Protein AF-A0A6G6K3X0-F1 (afdb_monomer)

Solvent-accessible surface area (backbone atoms only — not comparable to full-atom values): 19495 Å² total; per-residue (Å²): 142,80,86,86,86,86,85,77,94,73,87,86,78,84,84,81,88,86,86,89,84,80,78,83,61,76,58,60,60,55,49,51,52,49,50,50,48,49,50,50,49,52,51,48,61,73,65,51,73,80,75,73,81,77,80,77,78,80,81,91,80,79,89,73,90,75,79,84,69,93,66,78,86,73,75,75,82,82,69,79,68,90,81,67,73,57,65,67,58,58,54,50,51,52,53,52,50,50,51,51,50,50,51,50,48,50,62,68,64,45,76,74,82,76,78,72,88,52,86,74,51,48,45,54,51,52,39,50,54,51,50,54,61,43,58,80,43,48,89,81,48,56,42,46,57,49,25,50,51,54,50,49,44,52,23,51,32,43,26,71,68,68,72,40,72,37,82,82,43,55,72,67,63,44,69,72,25,73,85,33,62,81,35,52,77,60,40,70,53,50,48,61,53,48,57,48,32,51,45,57,57,69,45,98,62,93,77,48,64,66,59,38,51,53,51,52,49,53,51,49,50,50,51,53,53,50,48,54,59,72,69,48,73,78,76,76,73,77,82,72,68,83,76,82,77,78,82,79,82,80,92,76,87,88,80,90,80,88,83,88,88,85,82,90,88,80,89,85,79,84,82,91,82,90,84,88,86,81,84,87,81,82,87,85,90,80,83,86,83,89,130

Radius of gyration: 40.89 Å; Cα contacts (8 Å, |Δi|>4): 104; chains: 1; bounding box: 128×89×103 Å

Structure (mmCIF, N/CA/C/O backbone):
data_AF-A0A6G6K3X0-F1
#
_entry.id   AF-A0A6G6K3X0-F1
#
loop_
_atom_site.group_PDB
_atom_site.id
_atom_site.type_symbol
_atom_site.label_atom_id
_atom_site.label_alt_id
_atom_site.label_comp_id
_atom_site.label_asym_id
_atom_site.label_entity_id
_atom_site.label_seq_id
_atom_site.pdbx_PDB_ins_code
_atom_site.Cartn_x
_atom_site.Cartn_y
_atom_site.Cartn_z
_atom_site.occupancy
_atom_site.B_iso_or_equiv
_atom_site.auth_seq_id
_atom_site.auth_comp_id
_atom_site.auth_asym_id
_atom_site.auth_atom_id
_atom_site.pdbx_PDB_model_num
ATOM 1 N N . MET A 1 1 ? -71.569 -1.864 -9.995 1.00 39.88 1 MET A N 1
ATOM 2 C CA . MET A 1 1 ? -70.815 -0.832 -10.745 1.00 39.88 1 MET A CA 1
ATOM 3 C C . MET A 1 1 ? -69.778 -0.289 -9.775 1.00 39.88 1 MET A C 1
ATOM 5 O O . MET A 1 1 ? -70.218 0.206 -8.754 1.00 39.88 1 MET A O 1
ATOM 9 N N . MET A 1 2 ? -68.455 -0.408 -9.868 1.00 43.59 2 MET A N 1
ATOM 10 C CA . MET A 1 2 ? -67.400 -0.932 -10.764 1.00 43.59 2 MET A CA 1
ATOM 11 C C . MET A 1 2 ? -66.262 -1.283 -9.757 1.00 43.59 2 MET A C 1
ATOM 13 O O . MET A 1 2 ? -66.062 -0.495 -8.840 1.00 43.59 2 MET A O 1
ATOM 17 N N . VAL A 1 3 ? -65.674 -2.476 -9.605 1.00 48.62 3 VAL A N 1
ATOM 18 C CA . VAL A 1 3 ? -64.796 -3.317 -10.454 1.00 48.62 3 VAL A CA 1
ATOM 19 C C . VAL A 1 3 ? -63.631 -2.565 -11.121 1.00 48.62 3 VAL A C 1
ATOM 21 O O . VAL A 1 3 ? -63.870 -1.625 -11.871 1.00 48.62 3 VAL A O 1
ATOM 24 N N . SER A 1 4 ? -62.416 -3.090 -10.875 1.00 49.69 4 SER A N 1
ATOM 25 C CA . SER A 1 4 ? -61.067 -2.716 -11.359 1.00 49.69 4 SER A CA 1
ATOM 26 C C . SER A 1 4 ? -60.367 -1.636 -10.514 1.00 49.69 4 SER A C 1
ATOM 28 O O . SER A 1 4 ? -60.898 -0.555 -10.324 1.00 49.69 4 SER A O 1
ATOM 30 N N . SER A 1 5 ? -59.198 -1.874 -9.912 1.00 54.09 5 SER A N 1
ATOM 31 C CA . SER A 1 5 ? -57.976 -2.313 -10.590 1.00 54.09 5 SER A CA 1
ATOM 32 C C . SER A 1 5 ? -57.109 -3.220 -9.707 1.00 54.09 5 SER A C 1
ATOM 34 O O . SER A 1 5 ? -56.591 -2.806 -8.673 1.00 54.09 5 SER A O 1
ATOM 36 N N . VAL A 1 6 ? -56.971 -4.460 -10.170 1.00 59.50 6 VAL A N 1
ATOM 37 C CA . VAL A 1 6 ? -55.897 -5.411 -9.873 1.00 59.50 6 VAL A CA 1
ATOM 38 C C . VAL A 1 6 ? -54.827 -5.200 -10.946 1.00 59.50 6 VAL A C 1
ATOM 40 O O . VAL A 1 6 ? -55.176 -5.024 -12.110 1.00 59.50 6 VAL A O 1
ATOM 43 N N . GLY A 1 7 ? -53.561 -5.203 -10.545 1.00 49.03 7 GLY A N 1
ATOM 44 C CA . GLY A 1 7 ? -52.378 -5.100 -11.405 1.00 49.03 7 GLY A CA 1
ATOM 45 C C . GLY A 1 7 ? -51.251 -4.495 -10.568 1.00 49.03 7 GLY A C 1
ATOM 46 O O . GLY A 1 7 ? -51.471 -3.510 -9.875 1.00 49.03 7 GLY A O 1
ATOM 47 N N . GLU A 1 8 ? -50.047 -5.026 -10.481 1.00 47.53 8 GLU A N 1
ATOM 48 C CA . GLU A 1 8 ? -49.416 -6.145 -11.161 1.00 47.53 8 GLU A CA 1
ATOM 49 C C . GLU A 1 8 ? -48.238 -6.494 -10.238 1.00 47.53 8 GLU A C 1
ATOM 51 O O . GLU A 1 8 ? -47.439 -5.619 -9.896 1.00 47.53 8 GLU A O 1
ATOM 56 N N . MET A 1 9 ? -48.168 -7.733 -9.752 1.00 49.00 9 MET A N 1
ATOM 57 C CA . MET A 1 9 ? -46.914 -8.276 -9.240 1.00 49.00 9 MET A CA 1
ATOM 58 C C . MET A 1 9 ? -46.123 -8.728 -10.463 1.00 49.00 9 MET A C 1
ATOM 60 O O . MET A 1 9 ? -46.446 -9.770 -11.029 1.00 49.00 9 MET A O 1
ATOM 64 N N . GLU A 1 10 ? -45.092 -7.983 -10.849 1.00 53.84 10 GLU A N 1
ATOM 65 C CA . GLU A 1 10 ? -44.044 -8.514 -11.718 1.00 53.84 10 GLU A CA 1
ATOM 66 C C . GLU A 1 10 ? -42.687 -8.413 -11.023 1.00 53.84 10 GLU A C 1
ATOM 68 O O . GLU A 1 10 ? -42.165 -7.339 -10.730 1.00 53.84 10 GLU A O 1
ATOM 73 N N . HIS A 1 11 ? -42.184 -9.603 -10.701 1.00 51.59 11 HIS A N 1
ATOM 74 C CA . HIS A 1 11 ? -40.787 -10.006 -10.707 1.00 51.59 11 HIS A CA 1
ATOM 75 C C . HIS A 1 11 ? -39.781 -8.954 -11.194 1.00 51.59 11 HIS A C 1
ATOM 77 O O . HIS A 1 11 ? -39.702 -8.652 -12.382 1.00 51.59 11 HIS A O 1
ATOM 83 N N . GLN A 1 12 ? -38.863 -8.569 -10.309 1.00 46.56 12 GLN A N 1
ATOM 84 C CA . GLN A 1 12 ? -37.516 -8.196 -10.733 1.00 46.56 12 GLN A CA 1
ATOM 85 C C . GLN A 1 12 ? -36.499 -8.999 -9.918 1.00 46.56 12 GLN A C 1
ATOM 87 O O . GLN A 1 12 ? -35.797 -8.502 -9.043 1.00 46.56 12 GLN A O 1
ATOM 92 N N . GLU A 1 13 ? -36.494 -10.300 -10.201 1.00 48.62 13 GLU A N 1
ATOM 93 C CA . GLU A 1 13 ? -35.420 -11.221 -9.860 1.00 48.62 13 GLU A CA 1
ATOM 94 C C . GLU A 1 13 ? -34.317 -11.089 -10.924 1.00 48.62 13 GLU A C 1
ATOM 96 O O . GLU A 1 13 ? -34.597 -10.961 -12.115 1.00 48.62 13 GLU A O 1
ATOM 101 N N . THR A 1 14 ? -33.063 -11.180 -10.480 1.00 53.34 14 THR A N 1
ATOM 102 C CA . THR A 1 14 ? -31.831 -11.340 -11.273 1.00 53.34 14 THR A CA 1
ATOM 103 C C . THR A 1 14 ? -31.274 -10.100 -11.990 1.00 53.34 14 THR A C 1
ATOM 105 O O . THR A 1 14 ? -31.517 -9.844 -13.164 1.00 53.34 14 THR A O 1
ATOM 108 N N . HIS A 1 15 ? -30.377 -9.384 -11.307 1.00 49.34 15 HIS A N 1
ATOM 109 C CA . HIS A 1 15 ? -29.183 -8.857 -11.980 1.00 49.34 15 HIS A CA 1
ATOM 110 C C . HIS A 1 15 ? -27.979 -8.769 -11.029 1.00 49.34 15 HIS A C 1
ATOM 112 O O . HIS A 1 15 ? -27.240 -7.787 -10.997 1.00 49.34 15 HIS A O 1
ATOM 118 N N . ASP A 1 16 ? -27.748 -9.851 -10.283 1.00 53.34 16 ASP A N 1
ATOM 119 C CA . ASP A 1 16 ? -26.393 -10.208 -9.874 1.00 53.34 16 ASP A CA 1
ATOM 120 C C . ASP A 1 16 ? -25.584 -10.634 -11.110 1.00 53.34 16 ASP A C 1
ATOM 122 O O . ASP A 1 16 ? -26.121 -11.197 -12.061 1.00 53.34 16 ASP A O 1
ATOM 126 N N . ALA A 1 17 ? -24.271 -10.400 -11.050 1.00 51.03 17 ALA A N 1
ATOM 127 C CA . ALA A 1 17 ? -23.239 -10.815 -12.009 1.00 51.03 17 ALA A CA 1
ATOM 128 C C . ALA A 1 17 ? -22.879 -9.844 -13.150 1.00 51.03 17 ALA A C 1
ATOM 130 O O . ALA A 1 17 ? -22.836 -10.233 -14.314 1.00 51.03 17 ALA A O 1
ATOM 131 N N . ASN A 1 18 ? -22.448 -8.614 -12.838 1.00 53.19 18 ASN A N 1
ATOM 132 C CA . ASN A 1 18 ? -21.532 -7.912 -13.751 1.00 53.19 18 ASN A CA 1
ATOM 133 C C . ASN A 1 18 ? -20.625 -6.876 -13.063 1.00 53.19 18 ASN A C 1
ATOM 135 O O . ASN A 1 18 ? -20.787 -5.675 -13.250 1.00 53.19 18 ASN A O 1
ATOM 139 N N . GLY A 1 19 ? -19.653 -7.323 -12.261 1.00 45.78 19 GLY A N 1
ATOM 140 C CA . GLY A 1 19 ? -18.707 -6.387 -11.630 1.00 45.78 19 GLY A CA 1
ATOM 141 C C . GLY A 1 19 ? -17.322 -6.928 -11.284 1.00 45.78 19 GLY A C 1
ATOM 142 O O . GLY A 1 19 ? -16.499 -6.180 -10.772 1.00 45.78 19 GLY A O 1
ATOM 143 N N . SER A 1 20 ? -17.027 -8.202 -11.562 1.00 46.38 20 SER A N 1
ATOM 144 C CA . SER A 1 20 ? -15.766 -8.835 -11.149 1.00 46.38 20 SER A CA 1
ATOM 145 C C . SER A 1 20 ? -15.076 -9.555 -12.303 1.00 46.38 20 SER A C 1
ATOM 147 O O . SER A 1 20 ? -14.943 -10.774 -12.301 1.00 46.38 20 SER A O 1
ATOM 149 N N . ARG A 1 21 ? -14.651 -8.813 -13.331 1.00 48.03 21 ARG A N 1
ATOM 150 C CA . ARG A 1 21 ? -13.585 -9.232 -14.260 1.00 48.03 21 ARG A CA 1
ATOM 151 C C . ARG A 1 21 ? -12.863 -7.973 -14.721 1.00 48.03 21 ARG A C 1
ATOM 153 O O . ARG A 1 21 ? -13.526 -7.049 -15.172 1.00 48.03 21 ARG A O 1
ATOM 160 N N . ASN A 1 22 ? -11.533 -7.964 -14.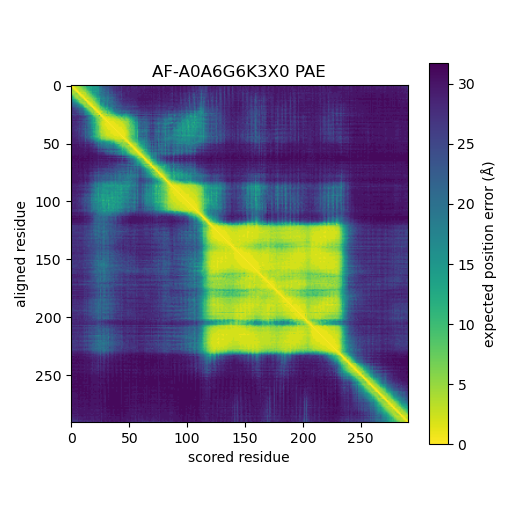620 1.00 51.50 22 ASN A N 1
ATOM 161 C CA . ASN A 1 22 ? -10.577 -6.933 -15.076 1.00 51.50 22 ASN A CA 1
ATOM 162 C C . ASN A 1 22 ? -9.832 -6.172 -13.963 1.00 51.50 22 ASN A C 1
ATOM 164 O O . ASN A 1 22 ? -9.488 -5.004 -14.133 1.00 51.50 22 ASN A O 1
ATOM 168 N N . ALA A 1 23 ? -9.452 -6.845 -12.873 1.00 46.06 23 ALA A N 1
ATOM 169 C CA . ALA A 1 23 ? -8.185 -6.484 -12.241 1.00 46.06 23 ALA A CA 1
ATOM 17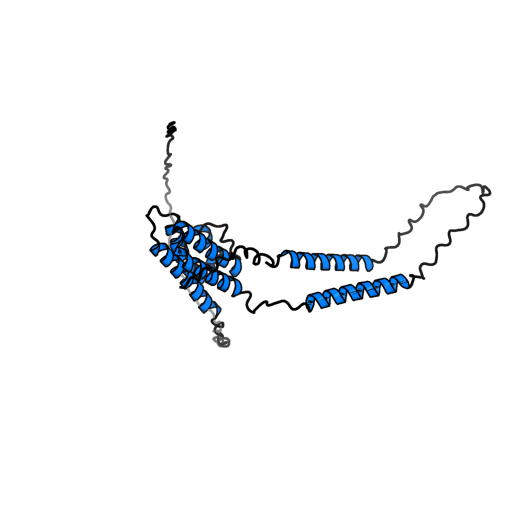0 C C . ALA A 1 23 ? -7.059 -6.806 -13.250 1.00 46.06 23 ALA A C 1
ATOM 172 O O . ALA A 1 23 ? -6.979 -7.951 -13.708 1.00 46.06 23 ALA A O 1
ATOM 173 N N . PRO A 1 24 ? -6.210 -5.843 -13.661 1.00 50.00 24 PRO A N 1
ATOM 174 C CA . PRO A 1 24 ? -5.101 -6.127 -14.561 1.00 50.00 24 PRO A CA 1
ATOM 175 C C . PRO A 1 24 ? -4.112 -7.045 -13.840 1.00 50.00 24 PRO A C 1
ATOM 177 O O . PRO A 1 24 ? -3.329 -6.612 -12.996 1.00 50.00 24 PRO A O 1
ATOM 180 N N . THR A 1 25 ? -4.161 -8.334 -14.168 1.00 53.59 25 THR A N 1
ATOM 181 C CA . THR A 1 25 ? -3.257 -9.347 -13.631 1.00 53.59 25 THR A CA 1
ATOM 182 C C . THR A 1 25 ? -1.796 -8.913 -13.842 1.00 53.59 25 THR A C 1
ATOM 184 O O . THR A 1 25 ? -1.419 -8.599 -14.979 1.00 53.59 25 THR A O 1
ATOM 187 N N . PRO A 1 26 ? -0.934 -8.925 -12.802 1.00 53.00 26 PRO A N 1
ATOM 188 C CA . PRO A 1 26 ? 0.482 -8.525 -12.898 1.00 53.00 26 PRO A CA 1
ATOM 189 C C . PRO A 1 26 ? 1.290 -9.375 -13.897 1.00 53.00 26 PRO A C 1
ATOM 191 O O . PRO A 1 26 ? 2.359 -8.972 -14.360 1.00 53.00 26 PRO A O 1
ATOM 194 N N . TRP A 1 27 ? 0.719 -10.508 -14.302 1.00 51.34 27 TRP A N 1
ATOM 195 C CA . TRP A 1 27 ? 1.179 -11.420 -15.339 1.00 51.34 27 TRP A CA 1
ATOM 196 C C . TRP A 1 27 ? 1.430 -10.755 -16.695 1.00 51.34 27 TRP A C 1
ATOM 198 O O . TRP A 1 27 ? 2.335 -11.182 -17.403 1.00 51.34 27 TRP A O 1
ATOM 208 N N . GLY A 1 28 ? 0.716 -9.677 -17.043 1.00 56.91 28 GLY A N 1
ATOM 209 C CA . GLY A 1 28 ? 0.886 -9.014 -18.342 1.00 56.91 28 GLY A CA 1
ATOM 210 C C . GLY A 1 28 ? 2.299 -8.462 -18.570 1.00 56.91 28 GLY A C 1
ATOM 211 O O . GLY A 1 28 ? 2.829 -8.561 -19.672 1.00 56.91 28 GLY A O 1
ATOM 212 N N . ARG A 1 29 ? 2.962 -7.945 -17.523 1.00 58.53 29 ARG A N 1
ATOM 213 C CA . ARG A 1 29 ? 4.350 -7.452 -17.644 1.00 58.53 29 ARG A CA 1
ATOM 214 C C . ARG A 1 29 ? 5.354 -8.593 -17.747 1.00 58.53 29 ARG A C 1
ATOM 216 O O . ARG A 1 29 ? 6.288 -8.508 -18.536 1.00 58.53 29 ARG A O 1
ATOM 223 N N . VAL A 1 30 ? 5.128 -9.667 -16.992 1.00 65.31 30 VAL A N 1
ATOM 224 C CA . VAL A 1 30 ? 5.973 -10.866 -17.033 1.00 65.31 30 VAL A CA 1
ATOM 225 C C . VAL A 1 30 ? 5.856 -11.550 -18.396 1.00 65.31 30 VAL A C 1
ATOM 227 O O . VAL A 1 30 ? 6.864 -11.987 -18.941 1.00 65.31 30 VAL A O 1
ATOM 230 N N . LEU A 1 31 ? 4.662 -11.579 -18.999 1.00 66.56 31 LEU A N 1
ATOM 231 C CA . LEU A 1 31 ? 4.459 -12.145 -20.332 1.00 66.56 31 LEU A CA 1
ATOM 232 C C . LEU A 1 31 ? 5.166 -11.326 -21.416 1.00 66.56 31 LEU A C 1
ATOM 234 O O . LEU A 1 31 ? 5.835 -11.905 -22.264 1.00 66.56 31 LEU A O 1
ATOM 238 N N . VAL A 1 32 ? 5.081 -9.991 -21.358 1.00 61.59 32 VAL A N 1
ATOM 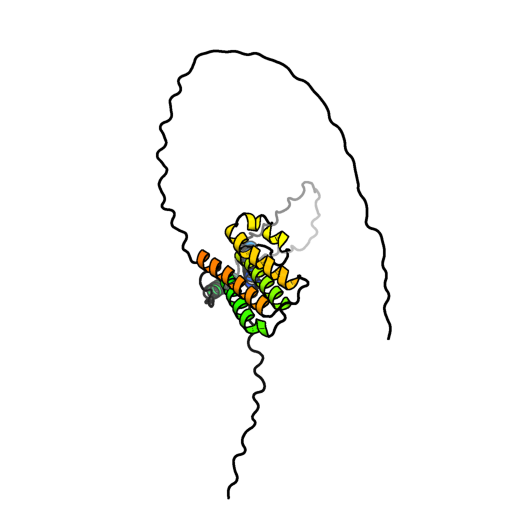239 C CA . VAL A 1 32 ? 5.772 -9.103 -22.310 1.00 61.59 32 VAL A CA 1
ATOM 240 C C . VAL A 1 32 ? 7.288 -9.226 -22.169 1.00 61.59 32 VAL A C 1
ATOM 242 O O . VAL A 1 32 ? 7.988 -9.327 -23.170 1.00 61.59 32 VAL A O 1
ATOM 245 N N . GLN A 1 33 ? 7.810 -9.291 -20.942 1.00 71.75 33 GLN A N 1
ATOM 246 C CA . GLN A 1 33 ? 9.244 -9.457 -20.710 1.00 71.75 33 GLN A CA 1
ATOM 247 C C . GLN A 1 33 ? 9.744 -10.837 -21.158 1.00 71.75 33 GLN A C 1
ATOM 249 O O . GLN A 1 33 ? 10.819 -10.932 -21.745 1.00 71.75 33 GLN A O 1
ATOM 254 N N . ARG A 1 34 ? 8.957 -11.902 -20.953 1.00 77.00 34 ARG A N 1
ATOM 255 C CA . ARG A 1 34 ? 9.283 -13.247 -21.456 1.00 77.00 34 ARG A CA 1
ATOM 256 C C . ARG A 1 34 ? 9.178 -13.329 -22.977 1.00 77.00 34 ARG A C 1
ATOM 258 O O . ARG A 1 34 ? 10.039 -13.948 -23.588 1.00 77.00 34 ARG A O 1
ATOM 265 N N . ALA A 1 35 ? 8.199 -12.667 -23.592 1.00 72.69 35 ALA A N 1
ATOM 266 C CA . ALA A 1 35 ? 8.076 -12.589 -25.045 1.00 72.69 35 ALA A CA 1
ATOM 267 C C . ALA A 1 35 ? 9.245 -11.814 -25.672 1.00 72.69 35 ALA A C 1
ATOM 269 O O . ALA A 1 35 ? 9.801 -12.254 -26.672 1.00 72.69 35 ALA A O 1
ATOM 270 N N . LEU A 1 36 ? 9.673 -10.711 -25.052 1.00 72.56 36 LEU A N 1
ATOM 271 C CA . LEU A 1 36 ? 10.810 -9.916 -25.518 1.00 72.56 36 LEU A CA 1
ATOM 272 C C . LEU A 1 36 ? 12.143 -10.650 -25.310 1.00 72.56 36 LEU A C 1
ATOM 274 O O . LEU A 1 36 ? 12.999 -10.617 -26.189 1.00 72.56 36 LEU A O 1
ATOM 278 N N . ALA A 1 37 ? 12.293 -11.378 -24.199 1.00 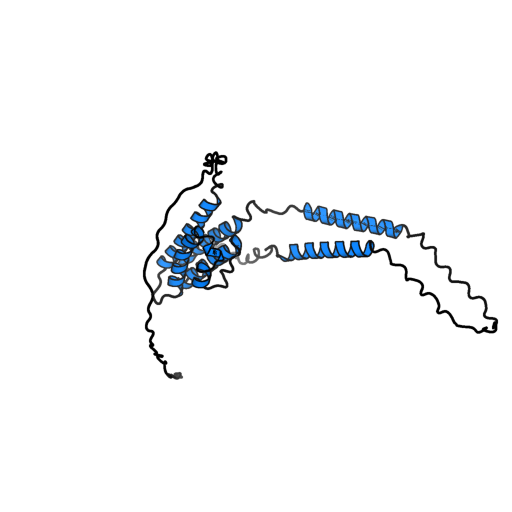78.38 37 ALA A N 1
ATOM 279 C CA . ALA A 1 37 ? 13.436 -12.258 -23.971 1.00 78.38 37 ALA A CA 1
ATOM 280 C C . ALA A 1 37 ? 13.479 -13.408 -24.988 1.00 78.38 37 ALA A C 1
ATOM 282 O O . ALA A 1 37 ? 14.536 -13.675 -25.547 1.00 78.38 37 ALA A O 1
ATOM 283 N N . LEU A 1 38 ? 12.344 -14.049 -25.288 1.00 80.12 38 LEU A N 1
ATOM 284 C CA . LEU A 1 38 ? 12.270 -15.096 -26.309 1.00 80.12 38 LEU A CA 1
ATOM 285 C C . LEU A 1 38 ? 12.543 -14.548 -27.709 1.00 80.12 38 LEU A C 1
ATOM 287 O O . LEU A 1 38 ? 13.266 -15.189 -28.460 1.00 80.12 38 LEU A O 1
ATOM 291 N N . ALA A 1 39 ? 12.040 -13.360 -28.046 1.00 75.12 39 ALA A N 1
ATOM 292 C CA . ALA A 1 39 ? 12.336 -12.705 -29.317 1.00 75.12 39 ALA A CA 1
ATOM 293 C C . ALA A 1 39 ? 13.828 -12.355 -29.441 1.00 75.12 39 ALA A C 1
ATOM 295 O O . ALA A 1 39 ? 14.424 -12.604 -30.483 1.00 75.12 39 ALA A O 1
ATOM 296 N N . MET A 1 40 ? 14.451 -11.853 -28.370 1.00 81.44 40 MET A N 1
ATOM 297 C CA . MET A 1 40 ? 15.897 -11.608 -28.312 1.00 81.44 40 MET A CA 1
ATOM 298 C C . MET A 1 40 ? 16.709 -12.899 -28.423 1.00 81.44 40 MET A C 1
ATOM 300 O O . MET A 1 40 ? 17.701 -12.926 -29.142 1.00 81.44 40 MET A O 1
ATOM 304 N N . ILE A 1 41 ? 16.290 -13.977 -27.756 1.00 82.19 41 ILE A N 1
ATOM 305 C CA . ILE A 1 41 ? 16.939 -15.289 -27.859 1.00 82.19 41 ILE A CA 1
ATOM 306 C C . ILE A 1 41 ? 16.796 -15.828 -29.283 1.00 82.19 41 ILE A C 1
ATOM 308 O O . ILE A 1 41 ? 17.786 -16.264 -29.855 1.00 82.19 41 ILE A O 1
ATOM 312 N N . LEU A 1 42 ? 15.608 -15.746 -29.885 1.00 81.62 42 LEU A N 1
ATOM 313 C CA . LEU A 1 42 ? 15.369 -16.184 -31.259 1.00 81.62 42 LEU A CA 1
ATOM 314 C C . LEU A 1 42 ? 16.211 -15.371 -32.252 1.00 81.62 42 LEU A C 1
ATOM 316 O O . LEU A 1 42 ? 16.826 -15.944 -33.143 1.00 81.62 42 LEU A O 1
ATOM 320 N N . LEU A 1 43 ? 16.303 -14.051 -32.061 1.00 79.69 43 LEU A N 1
ATOM 321 C CA . LEU A 1 43 ? 17.159 -13.174 -32.861 1.00 79.69 43 LEU A CA 1
ATOM 322 C C . LEU A 1 43 ? 18.641 -13.533 -32.689 1.00 79.69 43 LEU A C 1
ATOM 324 O O . LEU A 1 43 ? 19.374 -13.568 -33.671 1.00 79.69 43 LEU A O 1
ATOM 328 N N . CYS A 1 44 ? 19.071 -13.852 -31.466 1.00 70.88 44 CYS A N 1
ATOM 329 C CA . CYS A 1 44 ? 20.433 -14.290 -31.175 1.00 70.88 44 CYS A CA 1
ATOM 330 C C . CYS A 1 44 ? 20.736 -15.646 -31.836 1.00 70.88 44 CYS A C 1
ATOM 332 O O . CYS A 1 44 ? 21.790 -15.806 -32.441 1.00 70.88 44 CYS A O 1
ATOM 334 N N . TRP A 1 45 ? 19.787 -16.588 -31.824 1.00 75.88 45 TRP A N 1
ATOM 335 C CA . TRP A 1 45 ? 19.890 -17.867 -32.537 1.00 75.88 45 TRP A CA 1
ATOM 336 C C . TRP A 1 45 ? 19.919 -17.690 -34.061 1.00 75.88 45 TRP A C 1
ATOM 338 O O . TRP A 1 45 ? 20.697 -18.366 -34.726 1.00 75.88 45 TRP A O 1
ATOM 348 N N . LEU A 1 46 ? 19.142 -16.754 -34.620 1.00 69.44 46 LEU A N 1
ATOM 349 C CA . LEU A 1 46 ? 19.192 -16.428 -36.052 1.00 69.44 46 LEU A CA 1
ATOM 350 C C . LEU A 1 46 ? 20.486 -15.706 -36.456 1.00 69.44 46 LEU A C 1
ATOM 352 O O . LEU A 1 46 ? 20.936 -15.850 -37.589 1.00 69.44 46 LEU A O 1
ATOM 356 N N . MET A 1 47 ? 21.075 -14.926 -35.549 1.00 69.31 47 MET A N 1
ATOM 357 C CA . MET A 1 47 ? 22.341 -14.220 -35.763 1.00 69.31 47 MET A CA 1
ATOM 358 C C . MET A 1 47 ? 23.566 -15.049 -35.377 1.00 69.31 47 MET A C 1
ATOM 360 O O . MET A 1 47 ? 24.678 -14.584 -35.609 1.00 69.31 47 MET A O 1
ATOM 364 N N . THR A 1 48 ? 23.406 -16.250 -34.811 1.00 62.84 48 THR A N 1
ATOM 365 C CA . THR A 1 48 ? 24.547 -17.118 -34.508 1.00 62.84 48 THR A CA 1
ATOM 366 C C . THR A 1 48 ? 25.061 -17.678 -35.836 1.00 62.84 48 THR A C 1
ATOM 368 O O . THR A 1 48 ? 24.384 -18.519 -36.435 1.00 62.84 48 THR A O 1
ATOM 371 N N . PRO A 1 49 ? 26.228 -17.234 -36.347 1.00 53.72 49 PRO A N 1
ATOM 372 C CA . PRO A 1 49 ? 26.798 -17.852 -37.530 1.00 53.72 49 PRO A CA 1
ATOM 373 C C . PRO A 1 49 ? 27.070 -19.308 -37.169 1.00 53.72 49 PRO A C 1
ATOM 375 O O . PRO A 1 49 ? 27.738 -19.581 -36.172 1.00 53.72 49 PRO A O 1
ATOM 378 N N . ALA A 1 50 ? 26.510 -20.240 -37.943 1.00 56.09 50 ALA A N 1
ATOM 379 C CA . ALA A 1 50 ? 26.784 -21.660 -37.791 1.00 56.09 50 ALA A CA 1
ATOM 380 C C . ALA A 1 50 ? 28.305 -21.851 -37.808 1.00 56.09 50 ALA A C 1
ATOM 382 O O . ALA A 1 50 ? 28.935 -21.754 -38.864 1.00 56.09 50 ALA A O 1
ATOM 383 N N . ALA A 1 51 ? 28.891 -22.051 -36.626 1.00 50.09 51 ALA A N 1
ATOM 384 C CA . ALA A 1 51 ? 30.297 -22.358 -36.482 1.00 50.09 51 ALA A CA 1
ATOM 385 C C . ALA A 1 51 ? 30.537 -23.626 -37.299 1.00 50.09 51 ALA A C 1
ATOM 387 O O . ALA A 1 51 ? 29.964 -24.681 -37.022 1.00 50.09 51 ALA A O 1
ATOM 388 N N . LEU A 1 52 ? 31.296 -23.477 -38.384 1.00 53.00 52 LEU A N 1
ATOM 389 C CA . LEU A 1 52 ? 31.677 -24.576 -39.255 1.00 53.00 52 LEU A CA 1
ATOM 390 C C . LEU A 1 52 ? 32.298 -25.677 -38.381 1.00 53.00 52 LEU A C 1
ATOM 392 O O . LEU A 1 52 ? 33.156 -25.353 -37.555 1.00 53.00 52 LEU A O 1
ATOM 396 N N . PRO A 1 53 ? 31.901 -26.955 -38.524 1.00 56.75 53 PRO A N 1
ATOM 397 C CA . PRO A 1 53 ? 32.612 -28.028 -37.850 1.00 56.75 53 PRO A CA 1
ATOM 398 C C . PRO A 1 53 ? 34.066 -27.988 -38.330 1.00 56.75 53 PRO A C 1
ATOM 400 O O . PRO A 1 53 ? 34.340 -28.134 -39.523 1.00 56.75 53 PRO A O 1
ATOM 403 N N . ALA A 1 54 ? 34.990 -27.722 -37.408 1.00 47.09 54 ALA A N 1
ATOM 404 C CA . ALA A 1 54 ? 36.415 -27.784 -37.677 1.00 47.09 54 ALA A CA 1
ATOM 405 C C . ALA A 1 54 ? 36.749 -29.196 -38.174 1.00 47.09 54 ALA A C 1
ATOM 407 O O . ALA A 1 54 ? 36.479 -30.179 -37.481 1.00 47.09 54 ALA A O 1
ATOM 408 N N . GLN A 1 55 ? 37.302 -29.304 -39.385 1.00 52.06 55 GLN A N 1
ATOM 409 C CA . GLN A 1 55 ? 37.855 -30.564 -39.865 1.00 52.06 55 GLN A CA 1
ATOM 410 C C . GLN A 1 55 ? 38.970 -30.995 -38.913 1.00 52.06 55 GLN A C 1
ATOM 412 O O . GLN A 1 55 ? 39.967 -30.293 -38.749 1.00 52.06 55 GLN A O 1
ATOM 417 N N . ILE A 1 56 ? 38.777 -32.147 -38.277 1.00 66.31 56 ILE A N 1
ATOM 418 C CA . ILE A 1 56 ? 39.797 -32.802 -37.466 1.00 66.31 56 ILE A CA 1
ATOM 419 C C . ILE A 1 56 ? 40.922 -33.219 -38.428 1.00 66.31 56 ILE A C 1
ATOM 421 O O . ILE A 1 56 ? 40.642 -33.960 -39.374 1.00 66.31 56 ILE A O 1
ATOM 425 N N . PRO A 1 57 ? 42.170 -32.750 -38.247 1.00 65.25 57 PRO A N 1
ATOM 426 C CA . PRO A 1 57 ? 43.279 -33.192 -39.080 1.00 65.25 57 PRO A CA 1
ATOM 427 C C . PRO A 1 57 ? 43.509 -34.699 -38.870 1.00 65.25 57 PRO A C 1
ATOM 429 O O . PRO A 1 57 ? 43.470 -35.168 -37.728 1.00 65.25 57 PRO A O 1
ATOM 432 N N . PRO A 1 58 ? 43.734 -35.477 -39.943 1.00 65.06 58 PRO A N 1
ATOM 433 C CA . PRO A 1 58 ? 43.976 -36.906 -39.817 1.00 65.06 58 PRO A CA 1
ATOM 434 C C . PRO A 1 58 ? 45.288 -37.170 -39.052 1.00 65.06 58 PRO A C 1
ATOM 4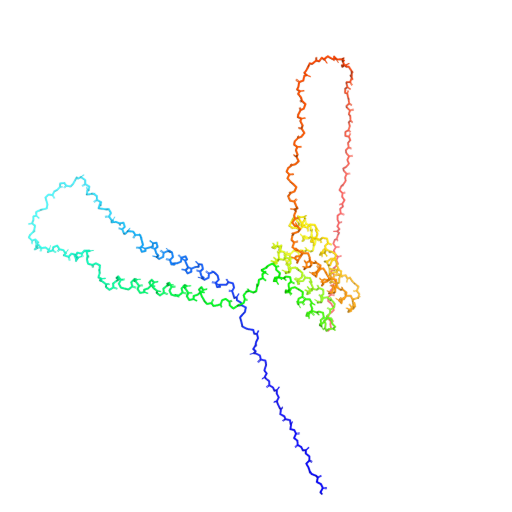36 O O . PRO A 1 58 ? 46.256 -36.419 -39.213 1.00 65.06 58 PRO A O 1
ATOM 439 N N . PRO A 1 59 ? 45.344 -38.226 -38.221 1.00 71.88 59 PRO A N 1
ATOM 440 C CA . PRO A 1 59 ? 46.531 -38.558 -37.446 1.00 71.88 59 PRO A CA 1
ATOM 441 C C . PRO A 1 59 ? 47.698 -38.967 -38.366 1.00 71.88 59 PRO A C 1
ATOM 443 O O . PRO A 1 59 ? 47.500 -39.747 -39.303 1.00 71.88 59 PRO A O 1
ATOM 446 N N . PRO A 1 60 ? 48.926 -38.485 -38.110 1.00 60.78 60 PRO A N 1
ATOM 447 C CA . PRO A 1 60 ? 50.095 -38.866 -38.889 1.00 60.78 60 PRO A CA 1
ATOM 448 C C . PRO A 1 60 ? 50.555 -40.268 -38.473 1.00 60.78 60 PRO A C 1
ATOM 450 O O . PRO A 1 60 ? 51.034 -40.452 -37.356 1.00 60.78 60 PRO A O 1
ATOM 453 N N . GLY A 1 61 ? 50.427 -41.256 -39.366 1.00 63.50 61 GLY A N 1
ATOM 454 C CA . GLY A 1 61 ? 51.089 -42.551 -39.159 1.00 63.50 61 GLY A CA 1
ATOM 455 C C . GLY A 1 61 ? 50.394 -43.822 -39.639 1.00 63.50 61 GLY A C 1
ATOM 456 O O . GLY A 1 61 ? 50.725 -44.880 -39.119 1.00 63.50 61 GLY A O 1
ATOM 457 N N . THR A 1 62 ? 49.485 -43.789 -40.615 1.00 51.50 62 THR A N 1
ATOM 458 C CA . THR A 1 62 ? 49.001 -45.023 -41.261 1.00 51.50 62 THR A CA 1
ATOM 459 C C . THR A 1 62 ? 49.689 -45.247 -42.611 1.00 51.50 62 THR A C 1
ATOM 461 O O . THR A 1 62 ? 49.189 -44.812 -43.648 1.00 51.50 62 THR A O 1
ATOM 464 N N . PRO A 1 63 ? 50.835 -45.954 -42.658 1.00 61.16 63 PRO A N 1
ATOM 465 C CA . PRO A 1 63 ? 51.156 -46.724 -43.843 1.00 61.16 63 PRO A CA 1
ATOM 466 C C . PRO A 1 63 ? 50.175 -47.899 -43.873 1.00 61.16 63 PRO A C 1
ATOM 468 O O . PRO A 1 63 ? 49.988 -48.562 -42.857 1.00 61.16 63 PRO A O 1
ATOM 471 N N . THR A 1 64 ? 49.500 -48.125 -44.996 1.00 47.44 64 THR A N 1
ATOM 472 C CA . THR A 1 64 ? 49.453 -49.416 -45.710 1.00 47.44 64 THR A CA 1
ATOM 473 C C . THR A 1 64 ? 48.391 -49.309 -46.804 1.00 47.44 64 THR A C 1
ATOM 475 O O . THR A 1 64 ? 47.195 -49.275 -46.534 1.00 47.44 64 THR A O 1
ATOM 478 N N . GLN A 1 65 ? 48.877 -49.232 -48.045 1.00 56.16 65 GLN A N 1
ATOM 479 C CA . GLN A 1 65 ? 48.309 -49.863 -49.239 1.00 56.16 65 GLN A CA 1
ATOM 480 C C . GLN A 1 65 ? 47.062 -50.727 -48.981 1.00 56.16 65 GLN A C 1
ATOM 482 O O . GLN A 1 65 ? 47.168 -51.899 -48.620 1.00 56.16 65 GLN A O 1
ATOM 487 N N . SER A 1 66 ? 45.881 -50.186 -49.260 1.00 51.00 66 SER A N 1
ATOM 488 C CA . SER A 1 66 ? 44.744 -51.015 -49.633 1.00 51.00 66 SER A CA 1
ATOM 489 C C . SER A 1 66 ? 44.863 -51.322 -51.125 1.00 51.00 66 SER A C 1
ATOM 491 O O . SER A 1 66 ? 44.893 -50.438 -51.979 1.00 51.00 66 SER A O 1
ATOM 493 N N . VAL A 1 67 ? 44.994 -52.609 -51.428 1.00 62.25 67 VAL A N 1
ATOM 494 C CA . VAL A 1 67 ? 44.815 -53.180 -52.764 1.00 62.25 67 VAL A CA 1
ATOM 495 C C . VAL A 1 67 ? 43.516 -52.618 -53.363 1.00 62.25 67 VAL A C 1
ATOM 497 O O . VAL A 1 67 ? 42.481 -52.700 -52.693 1.00 62.25 67 VAL A O 1
ATOM 500 N N . PRO A 1 68 ? 43.519 -52.045 -54.582 1.00 57.12 68 PRO A N 1
ATOM 501 C CA . PRO A 1 68 ? 42.294 -51.549 -55.185 1.00 57.12 68 PRO A CA 1
ATOM 502 C C . PRO A 1 68 ? 41.424 -52.746 -55.581 1.00 57.12 68 PRO A C 1
ATOM 504 O O . PRO A 1 68 ? 41.615 -53.358 -56.629 1.00 57.12 68 PRO A O 1
ATOM 507 N N . LEU A 1 69 ? 40.462 -53.104 -54.730 1.00 65.44 69 LEU A N 1
ATOM 508 C CA . LEU A 1 69 ? 39.281 -53.825 -55.195 1.00 65.44 69 LEU A CA 1
ATOM 509 C C . LEU A 1 69 ? 38.527 -52.889 -56.165 1.00 65.44 69 LEU A C 1
ATOM 511 O O . LEU A 1 69 ? 38.440 -51.687 -55.887 1.00 65.44 69 LEU A O 1
ATOM 515 N N . PRO A 1 70 ? 37.981 -53.396 -57.284 1.00 63.28 70 PRO A N 1
ATOM 516 C CA . PRO A 1 70 ? 37.184 -52.605 -58.214 1.00 63.28 70 PRO A CA 1
ATOM 517 C C . PRO A 1 70 ? 35.825 -52.306 -57.576 1.00 63.28 70 PRO A C 1
ATOM 519 O O . PRO A 1 70 ? 34.840 -53.008 -57.794 1.00 63.28 70 PRO A O 1
ATOM 522 N N . HIS A 1 71 ? 35.782 -51.279 -56.737 1.00 60.66 71 HIS A N 1
ATOM 523 C CA . HIS A 1 71 ? 34.527 -50.694 -56.299 1.00 60.66 71 HIS A CA 1
ATOM 524 C C . HIS A 1 71 ? 34.117 -49.716 -57.404 1.00 60.66 71 HIS A C 1
ATOM 526 O O . HIS A 1 71 ? 34.952 -48.903 -57.803 1.00 60.66 71 HIS A O 1
ATOM 532 N N . PRO A 1 72 ? 32.891 -49.799 -57.945 1.00 68.50 72 PRO A N 1
ATOM 533 C CA . PRO A 1 72 ? 32.401 -48.783 -58.868 1.00 68.50 72 PRO A CA 1
ATOM 534 C C . PRO A 1 72 ? 32.501 -47.416 -58.185 1.00 68.50 72 PRO A C 1
ATOM 536 O O . PRO A 1 72 ? 32.099 -47.295 -57.026 1.00 68.50 72 PRO A O 1
ATOM 539 N N . ASP A 1 73 ? 33.061 -46.423 -58.883 1.00 67.62 73 ASP A N 1
ATOM 540 C CA . ASP A 1 73 ? 33.190 -45.051 -58.388 1.00 67.62 73 ASP A CA 1
ATOM 541 C C . ASP A 1 73 ? 31.822 -44.563 -57.897 1.00 67.62 73 ASP A C 1
ATOM 543 O O . ASP A 1 73 ? 30.906 -44.300 -58.680 1.00 67.62 73 ASP A O 1
ATOM 547 N N . ILE A 1 74 ? 31.660 -44.491 -56.575 1.00 63.16 74 ILE A N 1
ATOM 548 C CA . ILE A 1 74 ? 30.476 -43.903 -55.963 1.00 63.16 74 ILE A CA 1
ATOM 549 C C . ILE A 1 74 ? 30.600 -42.410 -56.235 1.00 63.16 74 ILE A C 1
ATOM 551 O O . ILE A 1 74 ? 31.467 -41.748 -55.663 1.00 63.16 74 ILE A O 1
ATOM 555 N N . ALA A 1 75 ? 29.770 -41.901 -57.146 1.00 67.81 75 ALA A N 1
ATOM 556 C CA . ALA A 1 75 ? 29.715 -40.482 -57.460 1.00 67.81 75 ALA A CA 1
ATOM 557 C C . ALA A 1 75 ? 29.625 -39.677 -56.155 1.00 67.81 75 ALA A C 1
ATOM 559 O O . ALA A 1 75 ? 28.755 -39.934 -55.316 1.00 67.81 75 ALA A O 1
ATOM 560 N N . SER A 1 76 ? 30.555 -38.736 -55.972 1.00 69.69 76 SER A N 1
ATOM 561 C CA . SER A 1 76 ? 30.545 -37.815 -54.838 1.00 69.69 76 SER A CA 1
ATOM 562 C C . SER A 1 76 ? 29.155 -37.181 -54.728 1.00 69.69 76 SER A C 1
ATOM 564 O O . SER A 1 76 ? 28.646 -36.705 -55.743 1.00 69.69 76 SER A O 1
ATOM 566 N N . PRO A 1 77 ? 28.512 -37.178 -53.546 1.00 66.38 77 PRO A N 1
ATOM 567 C CA . PRO A 1 77 ? 27.202 -36.568 -53.398 1.00 66.38 77 PRO A CA 1
ATOM 568 C C . PRO A 1 77 ? 27.299 -35.078 -53.738 1.00 66.38 77 PRO A C 1
ATOM 570 O O . PRO A 1 77 ? 27.950 -34.310 -53.028 1.00 66.38 77 PRO A O 1
ATOM 573 N N . ASP A 1 78 ? 26.655 -34.685 -54.835 1.00 66.50 78 ASP A N 1
ATOM 574 C CA . ASP A 1 78 ? 26.485 -33.290 -55.221 1.00 66.50 78 ASP A CA 1
ATOM 575 C C . ASP A 1 78 ? 25.601 -32.608 -54.174 1.00 66.50 78 ASP A C 1
ATOM 577 O O . ASP A 1 78 ? 24.370 -32.688 -54.195 1.00 66.50 78 ASP A O 1
ATOM 581 N N . PHE A 1 79 ? 26.233 -31.950 -53.205 1.00 60.81 79 PHE A N 1
ATOM 582 C CA . PHE A 1 79 ? 25.515 -31.074 -52.295 1.00 60.81 79 PHE A CA 1
ATOM 583 C C . PHE A 1 79 ? 25.074 -29.841 -53.087 1.00 60.81 79 PHE A C 1
ATOM 585 O O . PHE A 1 79 ? 25.935 -29.154 -53.647 1.00 60.81 79 PHE A O 1
ATOM 592 N N . PRO A 1 80 ? 23.766 -29.520 -53.138 1.00 63.28 80 PRO A N 1
ATOM 593 C CA . PRO A 1 80 ? 23.319 -28.306 -53.798 1.00 63.28 80 PRO A CA 1
ATOM 594 C C . PRO A 1 80 ? 24.052 -27.124 -53.167 1.00 63.28 80 PRO A C 1
ATOM 596 O O . PRO A 1 80 ? 24.126 -26.984 -51.941 1.00 63.28 80 PRO A O 1
ATOM 599 N N . SER A 1 81 ? 24.662 -26.314 -54.025 1.00 60.59 81 SER A N 1
ATOM 600 C CA . SER A 1 81 ? 25.485 -25.181 -53.636 1.00 60.59 81 SER A CA 1
ATOM 601 C C . SER A 1 81 ? 24.740 -24.308 -52.622 1.00 60.59 81 SER A C 1
ATOM 603 O O . SER A 1 81 ? 23.641 -23.811 -52.865 1.00 60.59 81 SER A O 1
ATOM 605 N N . ARG A 1 82 ? 25.375 -24.085 -51.465 1.00 56.81 82 ARG A N 1
ATOM 606 C CA . ARG A 1 82 ? 24.884 -23.289 -50.320 1.00 56.81 82 ARG A CA 1
ATOM 607 C C . ARG A 1 82 ? 24.613 -21.805 -50.659 1.00 56.81 82 ARG A C 1
ATOM 609 O O . ARG A 1 82 ? 24.376 -21.001 -49.768 1.00 56.81 82 ARG A O 1
ATOM 616 N N . MET A 1 83 ? 24.692 -21.419 -51.933 1.00 57.69 83 MET A N 1
ATOM 617 C CA . MET A 1 83 ? 24.514 -20.046 -52.403 1.00 57.69 83 MET A CA 1
ATOM 618 C C . MET A 1 83 ? 23.062 -19.686 -52.722 1.00 57.69 83 MET A C 1
ATOM 620 O O . MET A 1 83 ? 22.734 -18.504 -52.750 1.00 57.69 83 MET A O 1
ATOM 624 N N . PHE A 1 84 ? 22.174 -20.664 -52.911 1.00 60.50 84 PHE A N 1
ATOM 625 C CA . PHE A 1 84 ? 20.749 -20.395 -53.086 1.00 60.50 84 PHE A CA 1
ATOM 626 C C . PHE A 1 84 ? 20.018 -20.555 -51.756 1.00 60.50 84 PHE A C 1
ATOM 628 O O . PHE A 1 84 ? 19.339 -21.552 -51.522 1.00 60.50 84 PHE A O 1
ATOM 635 N N . THR A 1 85 ? 20.125 -19.552 -50.879 1.00 66.94 85 THR A N 1
ATOM 636 C CA . THR A 1 85 ? 19.091 -19.375 -49.852 1.00 66.94 85 THR A CA 1
ATOM 637 C C . THR A 1 85 ? 17.788 -19.141 -50.607 1.00 66.94 85 THR A C 1
ATOM 639 O O . THR A 1 85 ? 17.677 -18.144 -51.328 1.00 66.94 85 THR A O 1
ATOM 642 N N . PRO A 1 86 ? 16.819 -20.060 -50.532 1.00 80.12 86 PRO A N 1
ATOM 643 C CA . PRO A 1 86 ? 15.657 -19.968 -51.381 1.00 80.12 86 PRO A CA 1
ATOM 644 C C . PRO A 1 86 ? 14.866 -18.712 -51.008 1.00 80.12 86 PRO A C 1
ATOM 646 O O . PRO A 1 86 ? 14.612 -18.434 -49.837 1.00 80.12 86 PRO A O 1
ATOM 649 N N . TRP A 1 87 ? 14.505 -17.925 -52.018 1.00 82.50 87 TRP A N 1
ATOM 650 C CA . TRP A 1 87 ? 13.930 -16.586 -51.858 1.00 82.50 87 TRP A CA 1
ATOM 651 C C . TRP A 1 87 ? 12.679 -16.558 -50.958 1.00 82.50 87 TRP A C 1
ATOM 653 O O . TRP A 1 87 ? 12.441 -15.567 -50.269 1.00 82.50 87 TRP A O 1
ATOM 663 N N . TRP A 1 88 ? 11.924 -17.662 -50.888 1.00 78.81 88 TRP A N 1
ATOM 664 C CA . TRP A 1 88 ? 10.768 -17.806 -50.000 1.00 78.81 88 TRP A CA 1
ATOM 665 C C . TRP A 1 88 ? 11.130 -17.706 -48.511 1.00 78.81 88 TRP A C 1
ATOM 667 O O . TRP A 1 88 ? 10.337 -17.173 -47.737 1.00 78.81 88 TRP A O 1
ATOM 677 N N . LEU A 1 89 ? 12.332 -18.139 -48.100 1.00 80.00 89 LEU A N 1
ATOM 678 C CA . LEU A 1 89 ? 12.804 -17.975 -46.720 1.00 80.00 89 LEU A CA 1
ATOM 679 C C . LEU A 1 89 ? 13.002 -16.498 -46.385 1.00 80.00 89 LEU A C 1
ATOM 681 O O . LEU A 1 89 ? 12.567 -16.052 -45.325 1.00 80.00 89 LEU A O 1
ATOM 685 N N . VAL A 1 90 ? 13.584 -15.726 -47.307 1.00 82.75 90 VAL A N 1
ATOM 686 C CA . VAL A 1 90 ? 13.798 -14.282 -47.125 1.00 82.75 90 VAL A CA 1
ATOM 687 C C . VAL A 1 90 ? 12.456 -13.559 -47.013 1.00 82.75 90 VAL A C 1
ATOM 689 O O . VAL A 1 90 ? 12.253 -12.774 -46.089 1.00 82.75 90 VAL A O 1
ATOM 692 N N . VAL A 1 91 ? 11.505 -13.888 -47.893 1.00 84.19 91 VAL A N 1
ATOM 693 C CA . VAL A 1 91 ? 10.144 -13.332 -47.843 1.00 84.19 91 VAL A CA 1
ATOM 694 C C . VAL A 1 91 ? 9.449 -13.688 -46.526 1.00 84.19 91 VAL A C 1
ATOM 696 O O . VAL A 1 91 ? 8.871 -12.810 -45.888 1.00 84.19 91 VAL A O 1
ATOM 699 N N . SER A 1 92 ? 9.550 -14.942 -46.071 1.00 82.06 92 SER A N 1
ATOM 700 C CA . SER A 1 92 ? 8.944 -15.378 -44.806 1.00 82.06 92 SER A CA 1
ATOM 701 C C . SER A 1 92 ? 9.509 -14.618 -43.601 1.00 82.06 92 SER A C 1
ATOM 703 O O . SER A 1 92 ? 8.749 -14.182 -42.737 1.00 82.06 92 SER A O 1
ATOM 705 N N . GLY A 1 93 ? 10.823 -14.368 -43.585 1.00 86.12 93 GLY A N 1
ATOM 706 C CA . GLY A 1 93 ? 11.481 -13.626 -42.514 1.00 86.12 93 GLY A CA 1
ATOM 707 C C . GLY A 1 93 ? 11.019 -12.172 -42.454 1.00 86.12 93 GLY A C 1
ATOM 708 O O . GLY A 1 93 ? 10.731 -11.660 -41.372 1.00 86.12 93 GLY A O 1
ATOM 709 N N . ILE A 1 94 ? 10.863 -11.527 -43.614 1.00 85.88 94 ILE A N 1
ATOM 71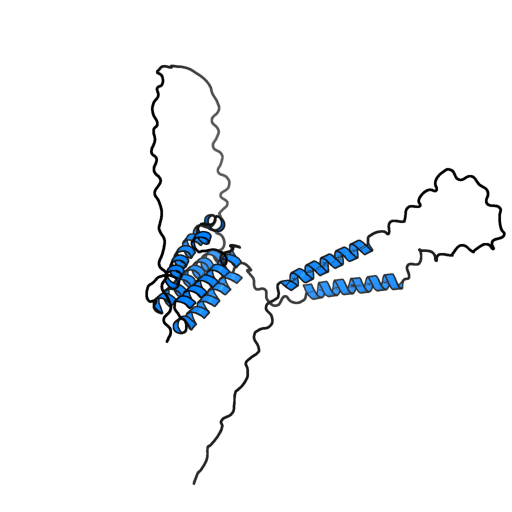0 C CA . ILE A 1 94 ? 10.353 -10.153 -43.699 1.00 85.88 94 ILE A CA 1
ATOM 711 C C . ILE A 1 94 ? 8.910 -10.083 -43.188 1.00 85.88 94 ILE A C 1
ATOM 713 O O . ILE A 1 94 ? 8.593 -9.206 -42.386 1.00 85.88 94 ILE A O 1
ATOM 717 N N . VAL A 1 95 ? 8.047 -11.018 -43.598 1.00 87.50 95 VAL A N 1
ATOM 718 C CA . VAL A 1 95 ? 6.636 -11.055 -43.177 1.00 87.50 95 VAL A CA 1
ATOM 719 C C . VAL A 1 95 ? 6.509 -11.249 -41.664 1.00 87.50 95 VAL A C 1
ATOM 721 O O . VAL A 1 95 ? 5.753 -10.526 -41.016 1.00 87.50 95 VAL A O 1
ATOM 724 N N . VAL A 1 96 ? 7.279 -12.174 -41.083 1.00 87.12 96 VAL A N 1
ATOM 725 C CA . VAL A 1 96 ? 7.291 -12.411 -39.629 1.00 87.12 96 VAL A CA 1
ATOM 726 C C . VAL A 1 96 ? 7.817 -11.188 -38.876 1.00 87.12 96 VAL A C 1
ATOM 728 O O . VAL A 1 96 ? 7.225 -10.785 -37.873 1.00 87.12 96 VAL A O 1
ATOM 731 N N . GLY A 1 97 ? 8.880 -10.553 -39.378 1.00 85.38 97 GLY A N 1
ATOM 732 C CA . GLY A 1 97 ? 9.414 -9.319 -38.803 1.00 85.38 97 GLY A CA 1
ATOM 733 C C . GLY A 1 97 ? 8.385 -8.187 -38.805 1.00 85.38 97 GLY A C 1
ATOM 734 O O . GLY A 1 97 ? 8.189 -7.531 -37.782 1.00 85.38 97 GLY A O 1
ATOM 735 N N . LEU A 1 98 ? 7.668 -8.001 -39.918 1.00 83.12 98 LEU A N 1
ATOM 736 C CA . LEU A 1 98 ? 6.631 -6.976 -40.032 1.00 83.12 98 LEU A CA 1
ATOM 737 C C . LEU A 1 98 ? 5.462 -7.231 -39.074 1.00 83.12 98 LEU A C 1
ATOM 739 O O . LEU A 1 98 ? 4.998 -6.298 -38.425 1.00 83.12 98 LEU A O 1
ATOM 743 N N . LEU A 1 99 ? 5.014 -8.484 -38.953 1.00 80.31 99 LEU A N 1
ATOM 744 C CA . LEU A 1 99 ? 3.967 -8.886 -38.008 1.00 80.31 99 LEU A CA 1
ATOM 745 C C . LEU A 1 99 ? 4.372 -8.612 -36.558 1.00 80.31 99 LEU A C 1
ATOM 747 O O . LEU A 1 99 ? 3.554 -8.131 -35.777 1.00 80.31 99 LEU A O 1
ATOM 751 N N . LEU A 1 100 ? 5.634 -8.865 -36.203 1.00 82.62 100 LEU A N 1
ATOM 752 C CA . LEU A 1 100 ? 6.148 -8.605 -34.860 1.00 82.62 100 LEU A CA 1
ATOM 753 C C . LEU A 1 100 ? 6.187 -7.102 -34.553 1.00 82.62 100 LEU A C 1
ATOM 755 O O . LEU A 1 100 ? 5.751 -6.681 -33.482 1.00 82.62 100 LEU A O 1
ATOM 759 N N . VAL A 1 101 ? 6.659 -6.287 -35.502 1.00 81.88 101 VAL A N 1
ATOM 760 C CA . VAL A 1 101 ? 6.669 -4.823 -35.363 1.00 81.88 101 VAL A CA 1
ATOM 761 C C . VAL A 1 101 ? 5.244 -4.286 -35.296 1.00 81.88 101 VAL A C 1
ATOM 763 O O . VAL A 1 101 ? 4.945 -3.496 -34.408 1.00 81.88 101 VAL A O 1
ATOM 766 N N . ALA A 1 102 ? 4.344 -4.747 -36.166 1.00 79.69 102 ALA A N 1
ATOM 767 C CA . ALA A 1 102 ? 2.940 -4.355 -36.152 1.00 79.69 102 ALA A CA 1
ATOM 768 C C . ALA A 1 102 ? 2.258 -4.738 -34.833 1.00 79.69 102 ALA A C 1
ATOM 770 O O . ALA A 1 102 ? 1.533 -3.921 -34.281 1.00 79.69 102 ALA A O 1
ATOM 771 N N . ALA A 1 103 ? 2.531 -5.923 -34.280 1.00 79.19 103 ALA A N 1
ATOM 772 C CA . ALA A 1 103 ? 2.026 -6.332 -32.972 1.00 79.19 103 ALA A CA 1
ATOM 773 C C . ALA A 1 103 ? 2.593 -5.465 -31.837 1.00 79.19 103 ALA A C 1
ATOM 775 O O . ALA A 1 103 ? 1.853 -5.085 -30.933 1.00 79.19 103 ALA A O 1
ATOM 776 N N . LEU A 1 104 ? 3.879 -5.106 -31.889 1.00 79.12 104 LEU A N 1
ATOM 777 C CA . LEU A 1 104 ? 4.520 -4.247 -30.891 1.00 79.12 104 LEU A CA 1
ATOM 778 C C . LEU A 1 104 ? 3.968 -2.817 -30.938 1.00 79.12 104 LEU A C 1
ATOM 780 O O . LEU A 1 104 ? 3.647 -2.241 -29.902 1.00 79.12 104 LEU A O 1
ATOM 784 N N . VAL A 1 105 ? 3.819 -2.273 -32.146 1.00 80.38 105 VAL A N 1
ATOM 785 C CA . VAL A 1 105 ? 3.210 -0.971 -32.434 1.00 80.38 105 VAL A CA 1
ATOM 786 C C . VAL A 1 105 ? 1.750 -0.992 -31.992 1.00 80.38 105 VAL A C 1
ATOM 788 O O . VAL A 1 105 ? 1.359 -0.148 -31.201 1.00 80.38 105 VAL A O 1
ATOM 791 N N . TRP A 1 106 ? 0.967 -1.999 -32.378 1.00 78.00 106 TRP A N 1
ATOM 792 C CA . TRP A 1 106 ? -0.416 -2.188 -31.936 1.00 78.00 106 TRP A CA 1
ATOM 793 C C . TRP A 1 106 ? -0.531 -2.274 -30.414 1.00 78.00 106 TRP A C 1
ATOM 795 O O . TRP A 1 106 ? -1.416 -1.659 -29.840 1.00 78.00 106 TRP A O 1
ATOM 805 N N . PHE A 1 107 ? 0.379 -2.973 -29.735 1.00 71.06 107 PHE A N 1
ATOM 806 C CA . PHE A 1 107 ? 0.383 -3.075 -28.275 1.00 71.06 107 PHE A CA 1
ATOM 807 C C . PHE A 1 107 ? 0.830 -1.773 -27.587 1.00 71.06 107 PHE A C 1
ATOM 809 O O . PHE A 1 107 ? 0.354 -1.453 -26.499 1.00 71.06 107 PHE A O 1
ATOM 816 N N . ALA A 1 108 ? 1.725 -1.006 -28.214 1.00 69.56 108 ALA A N 1
ATOM 817 C CA . ALA A 1 108 ? 2.185 0.293 -27.724 1.00 69.56 108 ALA A CA 1
ATOM 818 C C . ALA A 1 108 ? 1.160 1.416 -27.961 1.00 69.56 108 ALA A C 1
ATOM 820 O O . ALA A 1 108 ? 1.017 2.302 -27.117 1.00 69.56 108 ALA A O 1
ATOM 821 N N . LEU A 1 109 ? 0.456 1.363 -29.093 1.00 67.38 109 LEU A N 1
ATOM 822 C CA . LEU A 1 109 ? -0.610 2.282 -29.493 1.00 67.38 109 LEU A CA 1
ATOM 823 C C . LEU A 1 109 ? -1.976 1.860 -28.975 1.00 67.38 109 LEU A C 1
ATOM 825 O O . LEU A 1 109 ? -2.893 2.679 -29.027 1.00 67.38 109 LEU A O 1
ATOM 829 N N . LEU A 1 110 ? -2.122 0.634 -28.456 1.00 67.19 110 LEU A N 1
ATOM 830 C CA . LEU A 1 110 ? -3.322 0.236 -27.742 1.00 67.19 110 LEU A CA 1
ATOM 831 C C . LEU A 1 110 ? -3.510 1.272 -26.638 1.00 67.19 110 LEU A C 1
ATOM 833 O O . LEU A 1 110 ? -2.644 1.380 -25.759 1.00 67.19 110 LEU A O 1
ATOM 837 N N . PRO A 1 111 ? -4.580 2.083 -26.700 1.00 47.94 111 PRO A N 1
ATOM 838 C CA . PRO A 1 111 ? -4.758 3.172 -25.770 1.00 47.94 111 PRO A CA 1
ATOM 839 C C . PRO A 1 111 ? -4.776 2.541 -24.390 1.00 47.94 111 PRO A C 1
ATOM 841 O O . PRO A 1 111 ? -5.679 1.768 -24.062 1.00 47.94 111 PRO A O 1
ATOM 844 N N . LYS A 1 112 ? -3.731 2.822 -23.602 1.00 52.09 112 LYS A N 1
ATOM 845 C CA . LYS A 1 112 ? -3.683 2.525 -22.174 1.00 52.09 112 LYS A CA 1
ATOM 846 C C . LYS A 1 112 ? -4.902 3.214 -21.586 1.00 52.09 112 LYS A C 1
ATOM 848 O O . LYS A 1 112 ? -4.827 4.395 -21.259 1.00 52.09 112 LYS A O 1
ATOM 853 N N . ARG A 1 113 ? -6.033 2.504 -21.532 1.00 47.06 113 ARG A N 1
ATOM 854 C CA . ARG A 1 113 ? -7.274 2.957 -20.911 1.00 47.06 113 ARG A CA 1
ATOM 855 C C . ARG A 1 113 ? -6.890 3.401 -19.503 1.00 47.06 113 ARG A C 1
ATOM 857 O O . ARG A 1 113 ? -6.550 2.584 -18.658 1.00 47.06 113 ARG A O 1
ATOM 864 N N . HIS A 1 114 ? -6.807 4.719 -19.360 1.00 40.81 114 HIS A N 1
ATOM 865 C CA . HIS A 1 114 ? -6.646 5.511 -18.152 1.00 40.81 114 HIS A CA 1
ATOM 866 C C . HIS A 1 114 ? -5.690 4.945 -17.090 1.00 40.81 114 HIS A C 1
ATOM 868 O O . HIS A 1 114 ? -6.106 4.344 -16.106 1.00 40.81 114 HIS A O 1
ATOM 874 N N . ARG A 1 115 ? -4.394 5.260 -17.209 1.00 43.94 115 ARG A N 1
ATOM 875 C CA . ARG A 1 115 ? -3.601 5.550 -16.00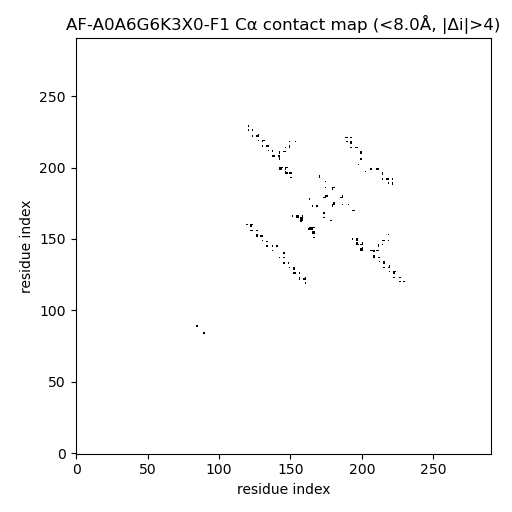4 1.00 43.94 115 ARG A CA 1
ATOM 876 C C . ARG A 1 115 ? -3.664 7.056 -15.760 1.00 43.94 115 ARG A C 1
ATOM 878 O O . ARG A 1 115 ? -2.928 7.778 -16.434 1.00 43.94 115 ARG A O 1
ATOM 885 N N . PRO A 1 116 ? -4.542 7.546 -14.868 1.00 41.12 116 PRO A N 1
ATOM 886 C CA . PRO A 1 116 ? -4.475 8.934 -14.444 1.00 41.12 116 PRO A CA 1
ATOM 887 C C . PRO A 1 116 ? -3.124 9.218 -13.755 1.00 41.12 116 PRO A C 1
ATOM 889 O O . PRO A 1 116 ? -2.462 8.296 -13.260 1.00 41.12 116 PRO A O 1
ATOM 892 N N . PRO A 1 117 ? -2.679 10.483 -13.772 1.00 44.22 117 PRO A N 1
ATOM 893 C CA . PRO A 1 117 ? -1.384 10.900 -13.253 1.00 44.22 117 PRO A CA 1
ATOM 894 C C . PRO A 1 117 ? -1.294 10.654 -11.739 1.00 44.22 117 PRO A C 1
ATOM 896 O O . PRO A 1 117 ? -2.284 10.764 -11.021 1.00 44.22 117 PRO A O 1
ATOM 899 N N . SER A 1 118 ? -0.076 10.372 -11.264 1.00 49.22 118 SER A N 1
ATOM 900 C CA . SER A 1 118 ? 0.342 10.111 -9.871 1.00 49.22 118 SER A CA 1
ATOM 901 C C . SER A 1 118 ? 0.159 8.677 -9.336 1.00 49.22 118 SER A C 1
ATOM 903 O O . SER A 1 118 ? -0.657 8.383 -8.468 1.00 49.22 118 SER A O 1
ATOM 905 N N . LEU A 1 119 ? 1.064 7.781 -9.750 1.00 55.91 119 LEU A N 1
ATOM 906 C CA . LEU A 1 119 ? 1.300 6.487 -9.081 1.00 55.91 119 LEU A CA 1
ATOM 907 C C . LEU A 1 119 ? 1.554 6.622 -7.564 1.00 55.91 119 LEU A C 1
ATOM 909 O O . LEU A 1 119 ? 1.360 5.658 -6.835 1.00 55.91 119 LEU A O 1
ATOM 913 N N . ARG A 1 120 ? 1.957 7.812 -7.094 1.00 58.56 120 ARG A N 1
ATOM 914 C CA . ARG A 1 120 ? 2.167 8.119 -5.675 1.00 58.56 120 ARG A CA 1
ATOM 915 C C . ARG A 1 120 ? 0.870 8.400 -4.904 1.00 58.56 120 ARG A C 1
ATOM 917 O O . ARG A 1 120 ? 0.781 7.997 -3.755 1.00 58.56 120 ARG A O 1
ATOM 924 N N . ASN A 1 121 ? -0.137 9.027 -5.523 1.00 67.69 121 ASN A N 1
ATOM 925 C CA . ASN A 1 121 ? -1.396 9.350 -4.831 1.00 67.69 121 ASN A CA 1
ATOM 926 C C . ASN A 1 121 ? -2.459 8.259 -5.001 1.00 67.69 121 ASN A C 1
ATOM 928 O O . ASN A 1 121 ? -3.449 8.258 -4.278 1.00 67.69 121 ASN A O 1
ATOM 932 N N . ALA A 1 122 ? -2.267 7.332 -5.945 1.00 79.62 122 ALA A N 1
ATOM 933 C CA . ALA A 1 122 ? -3.162 6.198 -6.149 1.00 79.62 122 ALA A CA 1
ATOM 934 C C . ALA A 1 122 ? -3.405 5.369 -4.867 1.00 79.62 122 ALA A C 1
ATOM 936 O O . ALA A 1 122 ? -4.571 5.218 -4.511 1.00 79.62 122 ALA A O 1
ATOM 937 N N . PRO A 1 123 ? -2.377 4.887 -4.134 1.00 85.62 123 PRO A N 1
ATOM 938 C CA . PRO A 1 123 ? -2.609 4.113 -2.911 1.00 85.62 123 PRO A CA 1
ATOM 939 C C . PRO A 1 123 ? -3.280 4.939 -1.807 1.00 85.62 123 PRO A C 1
ATOM 941 O O . PRO A 1 123 ? -4.122 4.420 -1.081 1.00 85.62 123 PRO A O 1
ATOM 944 N N . LEU A 1 124 ? -2.960 6.234 -1.712 1.00 88.56 124 LEU A N 1
ATOM 945 C CA . LEU A 1 124 ? -3.570 7.141 -0.741 1.00 88.56 124 LEU A CA 1
ATOM 946 C C . LEU A 1 124 ? -5.063 7.346 -1.010 1.00 88.56 124 LEU A C 1
ATOM 948 O O . LEU A 1 124 ? -5.877 7.247 -0.098 1.00 88.56 124 LEU A O 1
ATOM 952 N N . LYS A 1 125 ? -5.430 7.591 -2.273 1.00 88.81 125 LYS A N 1
ATOM 953 C CA . LYS A 1 125 ? -6.828 7.755 -2.675 1.00 88.81 125 LYS A CA 1
ATOM 954 C C . LYS A 1 125 ? -7.635 6.490 -2.378 1.00 88.81 125 LYS A C 1
ATOM 956 O O . LYS A 1 125 ? -8.713 6.595 -1.807 1.00 88.81 125 LYS A O 1
ATOM 961 N N . THR A 1 126 ? -7.095 5.316 -2.709 1.00 90.88 126 THR A N 1
ATOM 962 C CA . THR A 1 126 ? -7.744 4.028 -2.421 1.00 90.88 126 THR A CA 1
ATOM 963 C C . THR A 1 126 ? -7.939 3.806 -0.917 1.00 90.88 126 THR A C 1
ATOM 965 O O . THR A 1 126 ? -8.981 3.310 -0.496 1.00 90.88 126 THR A O 1
ATOM 968 N N . ALA A 1 127 ? -6.963 4.189 -0.089 1.00 93.12 127 ALA A N 1
ATOM 969 C CA . ALA A 1 127 ? -7.075 4.081 1.365 1.00 93.12 127 ALA A CA 1
ATOM 970 C C . ALA A 1 127 ? -8.171 5.002 1.933 1.00 93.12 127 ALA A C 1
ATOM 972 O O . ALA A 1 127 ? -8.965 4.574 2.764 1.00 93.12 127 ALA A O 1
ATOM 973 N N . ILE A 1 128 ? -8.268 6.240 1.439 1.00 94.31 128 ILE A N 1
ATOM 974 C CA . ILE A 1 128 ? -9.331 7.174 1.844 1.00 94.31 128 ILE A CA 1
ATOM 975 C C . ILE A 1 128 ? -10.708 6.640 1.426 1.00 94.31 128 ILE A C 1
ATOM 977 O O . ILE A 1 128 ? -11.612 6.576 2.250 1.00 94.31 128 ILE A O 1
ATOM 981 N N . GLU A 1 129 ? -10.854 6.198 0.175 1.00 93.00 129 GLU A N 1
ATOM 982 C CA . GLU A 1 129 ? -12.118 5.665 -0.353 1.00 93.00 129 GLU A CA 1
ATOM 983 C C . GLU A 1 129 ? -12.582 4.413 0.410 1.00 93.00 129 GLU A C 1
ATOM 985 O O . GLU A 1 129 ? -13.762 4.274 0.728 1.00 93.00 129 GLU A O 1
ATOM 990 N N . SER A 1 130 ? -11.653 3.522 0.769 1.00 92.94 130 SER A N 1
ATOM 991 C CA . SER A 1 130 ? -11.973 2.332 1.570 1.00 92.94 130 SER A CA 1
ATOM 992 C C . SER A 1 130 ? -12.383 2.667 3.004 1.00 92.94 130 SER A C 1
ATOM 994 O O . SER A 1 130 ? -13.335 2.065 3.496 1.00 92.94 130 SER A O 1
ATOM 996 N N . LEU A 1 131 ? -11.754 3.650 3.658 1.00 94.00 131 LEU A N 1
ATOM 997 C CA . LEU A 1 131 ? -12.205 4.121 4.973 1.00 94.00 131 LEU A CA 1
ATOM 998 C C . LEU A 1 131 ? -13.562 4.835 4.911 1.00 94.00 131 LEU A C 1
ATOM 1000 O O . LEU A 1 131 ? -14.374 4.673 5.817 1.00 94.00 131 LEU A O 1
ATOM 1004 N N . GLU A 1 132 ? -13.851 5.590 3.849 1.00 94.25 132 GLU A N 1
ATOM 1005 C CA . GLU A 1 132 ? -15.168 6.213 3.655 1.00 94.25 132 GLU A CA 1
ATOM 1006 C C . GLU A 1 132 ? -16.266 5.160 3.438 1.00 94.25 132 GLU A C 1
ATOM 1008 O O . GLU A 1 132 ? -17.342 5.261 4.027 1.00 94.25 132 GLU A O 1
ATOM 1013 N N . ALA A 1 133 ? -15.978 4.101 2.676 1.00 93.44 133 ALA A N 1
ATOM 1014 C CA . ALA A 1 133 ? -16.873 2.954 2.522 1.00 93.44 133 ALA A CA 1
ATOM 1015 C C . ALA A 1 133 ? -17.000 2.105 3.802 1.00 93.44 133 ALA A C 1
ATOM 1017 O O . ALA A 1 133 ? -18.003 1.416 4.002 1.00 93.44 133 ALA A O 1
ATOM 1018 N N . LEU A 1 134 ? -15.983 2.112 4.668 1.00 92.69 134 LEU A N 1
ATOM 1019 C CA . LEU A 1 134 ? -16.060 1.480 5.981 1.00 92.69 134 LEU A CA 1
ATOM 1020 C C . LEU A 1 134 ? -16.968 2.295 6.907 1.00 92.69 134 LEU A C 1
ATOM 1022 O O . LEU A 1 134 ? -17.862 1.724 7.524 1.00 92.69 134 LEU A O 1
ATOM 1026 N N . ARG A 1 135 ? -16.815 3.627 6.918 1.00 93.19 135 ARG A N 1
ATOM 1027 C CA . ARG A 1 135 ? -17.615 4.567 7.720 1.00 93.19 135 ARG A CA 1
ATOM 1028 C C . ARG A 1 135 ? -19.120 4.362 7.546 1.00 93.19 135 ARG A C 1
ATOM 1030 O O . ARG A 1 135 ? -19.846 4.364 8.534 1.00 93.19 135 ARG A O 1
ATOM 1037 N N . THR A 1 136 ? -19.595 4.178 6.314 1.00 93.56 136 THR A N 1
ATOM 1038 C CA . THR A 1 136 ? -21.033 3.998 6.036 1.00 93.56 136 THR A CA 1
ATOM 1039 C C . THR A 1 136 ? -21.607 2.715 6.630 1.00 93.56 136 THR A C 1
ATOM 1041 O O . THR A 1 136 ? -22.809 2.650 6.863 1.00 93.56 136 THR A O 1
ATOM 1044 N N . ARG A 1 137 ? -20.760 1.719 6.907 1.00 92.62 137 ARG A N 1
ATOM 1045 C CA . ARG A 1 137 ? -21.153 0.398 7.409 1.00 92.62 137 ARG A CA 1
ATOM 1046 C C . ARG A 1 137 ? -20.774 0.164 8.875 1.00 92.62 137 ARG A C 1
ATOM 1048 O O . ARG A 1 137 ? -21.068 -0.899 9.405 1.00 92.62 137 ARG A O 1
ATOM 1055 N N . VAL A 1 138 ? -20.167 1.140 9.561 1.00 92.56 138 VAL A N 1
ATOM 1056 C CA . VAL A 1 138 ? -19.714 1.005 10.966 1.00 92.56 138 VAL A CA 1
ATOM 1057 C C . VAL A 1 138 ? -20.829 0.539 11.911 1.00 92.56 138 VAL A C 1
ATOM 1059 O O . VAL A 1 138 ? -20.564 -0.212 12.840 1.00 92.56 138 VAL A O 1
ATOM 1062 N N . HIS A 1 139 ? -22.077 0.938 11.659 1.00 90.56 139 HIS A N 1
ATOM 1063 C CA . HIS A 1 139 ? -23.231 0.562 12.483 1.00 90.56 139 HIS A CA 1
ATOM 1064 C C . HIS A 1 139 ? -23.686 -0.892 12.292 1.00 90.56 139 HIS A C 1
ATOM 1066 O O . HIS A 1 139 ? -24.411 -1.422 13.130 1.00 90.56 139 HIS A O 1
ATOM 1072 N N . GLU A 1 140 ? -23.293 -1.519 11.184 1.00 91.75 140 GLU A N 1
ATOM 1073 C CA . GLU A 1 140 ? -23.673 -2.886 10.817 1.00 91.75 140 GLU A CA 1
ATOM 1074 C C . GLU A 1 140 ? -22.625 -3.916 11.267 1.00 91.75 140 GLU A C 1
ATOM 1076 O O . GLU A 1 140 ? -22.894 -5.115 11.244 1.00 91.75 140 GLU A O 1
ATOM 1081 N N . MET A 1 141 ? -21.439 -3.455 11.676 1.00 89.00 141 MET A N 1
ATOM 1082 C CA . MET A 1 141 ? -20.287 -4.290 12.015 1.00 89.00 141 MET A CA 1
ATOM 1083 C C . MET A 1 141 ? -19.967 -4.249 13.505 1.00 89.00 141 MET A C 1
ATOM 1085 O O . MET A 1 141 ? -20.284 -3.296 14.220 1.00 89.00 141 MET A O 1
ATOM 1089 N N . SER A 1 142 ? -19.298 -5.296 13.987 1.00 90.56 142 SER A N 1
ATOM 1090 C CA . SER A 1 142 ? -18.781 -5.289 15.349 1.00 90.56 142 SER A CA 1
ATOM 1091 C C . SER A 1 142 ? -17.590 -4.320 15.475 1.00 90.56 142 SER A C 1
ATOM 1093 O O . SER A 1 142 ? -16.800 -4.179 14.538 1.00 90.56 142 SER A O 1
ATOM 1095 N N . PRO A 1 143 ? -17.383 -3.684 16.645 1.00 89.88 143 PRO A N 1
ATOM 1096 C CA . PRO A 1 143 ? -16.246 -2.783 16.853 1.00 89.88 143 PRO A CA 1
ATOM 1097 C C . PRO A 1 143 ? -14.874 -3.411 16.575 1.00 89.88 143 PRO A C 1
ATOM 1099 O O . PRO A 1 143 ? -13.951 -2.728 16.137 1.00 89.88 143 PRO A O 1
ATOM 1102 N N . SER A 1 144 ? -14.743 -4.721 16.805 1.00 89.88 144 SER A N 1
ATOM 1103 C CA . SER A 1 144 ? -13.506 -5.457 16.535 1.00 89.88 144 SER A CA 1
ATOM 1104 C C . SER A 1 144 ? -13.254 -5.637 15.038 1.00 89.88 144 SER A C 1
ATOM 1106 O O . SER A 1 144 ? -12.112 -5.510 14.607 1.00 89.88 144 SER A O 1
ATOM 1108 N N . GLU A 1 145 ? -14.293 -5.910 14.243 1.00 90.81 145 GLU A N 1
ATOM 1109 C CA . GLU A 1 145 ? -14.175 -6.012 12.781 1.00 90.81 145 GLU A CA 1
ATOM 1110 C C . GLU A 1 145 ? -13.793 -4.662 12.172 1.00 90.81 145 GLU A C 1
ATOM 1112 O O . GLU A 1 145 ? -12.891 -4.597 11.341 1.00 90.81 145 GLU A O 1
ATOM 1117 N N . VAL A 1 146 ? -14.401 -3.568 12.648 1.00 92.62 146 VAL A N 1
ATOM 1118 C CA . VAL A 1 146 ? -14.041 -2.216 12.195 1.00 92.62 146 VAL A CA 1
ATOM 1119 C C . VAL A 1 146 ? -12.575 -1.913 12.509 1.00 92.62 146 VAL A C 1
ATOM 1121 O O . VAL A 1 146 ? -11.857 -1.413 11.644 1.00 92.62 146 VAL A O 1
ATOM 1124 N N . ALA A 1 147 ? -12.101 -2.234 13.717 1.00 91.44 147 ALA A N 1
ATOM 1125 C CA . ALA A 1 147 ? -10.700 -2.028 14.081 1.00 91.44 147 ALA A CA 1
ATOM 1126 C C . ALA A 1 147 ? -9.740 -2.842 13.205 1.00 91.44 147 ALA A C 1
ATOM 1128 O O . ALA A 1 147 ? -8.741 -2.297 12.724 1.00 91.44 147 ALA A O 1
ATOM 1129 N N . HIS A 1 148 ? -10.079 -4.104 12.941 1.00 92.69 148 HIS A N 1
ATOM 1130 C CA . HIS A 1 148 ? -9.314 -4.973 12.057 1.00 92.69 148 HIS A CA 1
ATOM 1131 C C . HIS A 1 148 ? -9.221 -4.403 10.633 1.00 92.69 148 HIS A C 1
ATOM 1133 O O . HIS A 1 148 ? -8.123 -4.278 10.081 1.00 92.69 148 HIS A O 1
ATOM 1139 N N . ASP A 1 149 ? -10.352 -3.983 10.062 1.00 93.50 149 ASP A N 1
ATOM 1140 C CA . ASP A 1 149 ? -10.426 -3.428 8.709 1.00 93.50 149 ASP A CA 1
ATOM 1141 C C . ASP A 1 149 ? -9.663 -2.105 8.586 1.00 93.50 149 ASP A C 1
ATOM 1143 O O . ASP A 1 149 ? -8.878 -1.930 7.648 1.00 93.50 149 ASP A O 1
ATOM 1147 N N . VAL A 1 150 ? -9.815 -1.188 9.552 1.00 94.19 150 VAL A N 1
ATOM 1148 C CA . VAL A 1 150 ? -9.028 0.060 9.605 1.00 94.19 150 VAL A CA 1
ATOM 1149 C C . VAL A 1 150 ? -7.535 -0.262 9.621 1.00 94.19 150 VAL A C 1
ATOM 1151 O O . VAL A 1 150 ? -6.752 0.317 8.860 1.00 94.19 150 VAL A O 1
ATOM 1154 N N . SER A 1 151 ? -7.138 -1.213 10.465 1.00 93.38 151 SER A N 1
ATOM 1155 C CA . SER A 1 151 ? -5.750 -1.626 10.608 1.00 93.38 151 SER A CA 1
ATOM 1156 C C . SER A 1 151 ? -5.187 -2.206 9.308 1.00 93.38 151 SER A C 1
ATOM 1158 O O . SER A 1 151 ? -4.095 -1.832 8.865 1.00 93.38 151 SER A O 1
ATOM 1160 N N . LEU A 1 152 ? -5.954 -3.066 8.633 1.00 93.81 152 LEU A N 1
ATOM 1161 C CA . LEU A 1 152 ? -5.584 -3.646 7.346 1.00 93.81 152 LEU A CA 1
ATOM 1162 C C . LEU A 1 152 ? -5.427 -2.570 6.264 1.00 93.81 152 LEU A C 1
ATOM 1164 O O . LEU A 1 152 ? -4.418 -2.569 5.555 1.00 93.81 152 LEU A O 1
ATOM 1168 N N . ILE A 1 153 ? -6.371 -1.627 6.164 1.00 93.94 153 ILE A N 1
ATOM 1169 C CA . ILE A 1 153 ? -6.334 -0.533 5.181 1.00 93.94 153 ILE A CA 1
ATOM 1170 C C . ILE A 1 153 ? -5.068 0.313 5.361 1.00 93.94 153 ILE A C 1
ATOM 1172 O O . ILE A 1 153 ? -4.340 0.554 4.391 1.00 93.94 153 ILE A O 1
ATOM 1176 N N . ILE A 1 154 ? -4.749 0.714 6.597 1.00 92.50 154 ILE A N 1
ATOM 1177 C CA . ILE A 1 154 ? -3.547 1.509 6.893 1.00 92.50 154 ILE A CA 1
ATOM 1178 C C . ILE A 1 154 ? -2.277 0.710 6.583 1.00 92.50 154 ILE A C 1
ATOM 1180 O O . ILE A 1 154 ? -1.358 1.226 5.942 1.00 92.50 154 ILE A O 1
ATOM 1184 N N . ARG A 1 155 ? -2.206 -0.566 6.981 1.00 92.31 155 ARG A N 1
ATOM 1185 C CA . ARG A 1 155 ? -1.037 -1.416 6.702 1.00 92.31 155 ARG A CA 1
ATOM 1186 C C . ARG A 1 155 ? -0.841 -1.638 5.201 1.00 92.31 155 ARG A C 1
ATOM 1188 O O . ARG A 1 155 ? 0.287 -1.562 4.711 1.00 92.31 155 ARG A O 1
ATOM 1195 N N . MET A 1 156 ? -1.919 -1.844 4.444 1.00 89.81 156 MET A N 1
ATOM 1196 C CA . MET A 1 156 ? -1.867 -1.931 2.983 1.00 89.81 156 MET A CA 1
ATOM 1197 C C . MET A 1 156 ? -1.393 -0.621 2.354 1.00 89.81 156 MET A C 1
ATOM 1199 O O . MET A 1 156 ? -0.554 -0.653 1.451 1.00 89.81 156 MET A O 1
ATOM 1203 N N . TYR A 1 157 ? -1.864 0.523 2.855 1.00 91.44 157 TYR A N 1
ATOM 1204 C CA . TYR A 1 157 ? -1.386 1.835 2.429 1.00 91.44 157 TYR A CA 1
ATOM 1205 C C . TYR A 1 157 ? 0.121 1.994 2.667 1.00 91.44 157 TYR A C 1
ATOM 1207 O O . TYR A 1 157 ? 0.855 2.349 1.743 1.00 91.44 157 TYR A O 1
ATOM 1215 N N . LEU A 1 158 ? 0.610 1.675 3.870 1.00 89.31 158 LEU A N 1
ATOM 1216 C CA . LEU A 1 158 ? 2.034 1.775 4.205 1.00 89.31 158 LEU A CA 1
ATOM 1217 C C . LEU A 1 158 ? 2.901 0.871 3.316 1.00 89.31 158 LEU A C 1
ATOM 1219 O O . LEU A 1 158 ? 3.970 1.287 2.856 1.00 89.31 158 LEU A O 1
ATOM 1223 N N . GLN A 1 159 ? 2.417 -0.334 3.007 1.00 89.12 159 GLN A N 1
ATOM 1224 C CA . GLN A 1 159 ? 3.095 -1.247 2.092 1.00 89.12 159 GLN A CA 1
ATOM 1225 C C . GLN A 1 159 ? 3.136 -0.722 0.660 1.00 89.12 159 GLN A C 1
ATOM 1227 O O . GLN A 1 159 ? 4.191 -0.753 0.027 1.00 89.12 159 GLN A O 1
ATOM 1232 N N . GLN A 1 160 ? 2.015 -0.233 0.136 1.00 86.94 160 GLN A N 1
ATOM 1233 C CA . GLN A 1 160 ? 1.935 0.226 -1.251 1.00 86.94 160 GLN A CA 1
ATOM 1234 C C . GLN A 1 160 ? 2.675 1.551 -1.473 1.00 86.94 160 GLN A C 1
ATOM 1236 O O . GLN A 1 160 ? 3.320 1.721 -2.507 1.00 86.94 160 GLN A O 1
ATOM 1241 N N . SER A 1 161 ? 2.613 2.471 -0.508 1.00 84.38 161 SER A N 1
ATOM 1242 C CA . SER A 1 161 ? 3.181 3.819 -0.626 1.00 84.38 161 SER A CA 1
ATOM 1243 C C . SER A 1 161 ? 4.663 3.888 -0.261 1.00 84.38 161 SER A C 1
ATOM 1245 O O . SER A 1 161 ? 5.401 4.668 -0.864 1.00 84.38 161 SER A O 1
ATOM 1247 N N . TYR A 1 162 ? 5.116 3.081 0.706 1.00 82.62 162 TYR A N 1
ATOM 1248 C CA . TYR A 1 162 ? 6.470 3.189 1.268 1.00 82.62 162 TYR A CA 1
ATOM 1249 C C . TYR A 1 162 ? 7.267 1.879 1.253 1.00 82.62 162 TYR A C 1
ATOM 1251 O O . TYR A 1 162 ? 8.376 1.855 1.792 1.00 82.62 162 TYR A O 1
ATOM 1259 N N . ALA A 1 163 ? 6.733 0.818 0.632 1.00 83.38 163 ALA A N 1
ATOM 1260 C CA . ALA A 1 163 ? 7.348 -0.511 0.554 1.00 83.38 163 ALA A CA 1
ATOM 1261 C C . ALA A 1 163 ? 7.681 -1.128 1.928 1.00 83.38 163 ALA A C 1
ATOM 1263 O O . ALA A 1 163 ? 8.598 -1.938 2.051 1.00 83.38 163 ALA A O 1
ATOM 1264 N N . VAL A 1 164 ? 6.933 -0.751 2.969 1.00 84.00 164 VAL A N 1
ATOM 1265 C CA . VAL A 1 164 ? 7.081 -1.313 4.316 1.00 84.00 164 VAL A CA 1
ATOM 1266 C C . VAL A 1 164 ? 6.216 -2.575 4.418 1.00 84.00 164 VAL A C 1
ATOM 1268 O O . VAL A 1 164 ? 5.027 -2.490 4.126 1.00 84.00 164 VAL A O 1
ATOM 1271 N N . PRO A 1 165 ? 6.739 -3.744 4.831 1.00 84.19 165 PRO A N 1
ATOM 1272 C CA . PRO A 1 165 ? 5.957 -4.983 4.933 1.00 84.19 165 PRO A CA 1
ATOM 1273 C C . PRO A 1 165 ? 5.025 -4.976 6.163 1.00 84.19 165 PRO A C 1
ATOM 1275 O O . PRO A 1 165 ? 5.112 -5.838 7.031 1.00 84.19 165 PRO A O 1
ATOM 1278 N N . ALA A 1 166 ? 4.150 -3.973 6.256 1.00 85.19 166 ALA A N 1
ATOM 1279 C CA . ALA A 1 166 ? 3.302 -3.699 7.411 1.00 85.19 166 ALA A CA 1
ATOM 1280 C C . ALA A 1 166 ? 2.252 -4.788 7.714 1.00 85.19 166 ALA A C 1
ATOM 1282 O O . ALA A 1 166 ? 2.080 -5.092 8.888 1.00 85.19 166 ALA A O 1
ATOM 1283 N N . PRO A 1 167 ? 1.594 -5.440 6.731 1.00 86.69 167 PRO A N 1
ATOM 1284 C CA . PRO A 1 167 ? 0.641 -6.526 6.999 1.00 86.69 167 PRO A CA 1
ATOM 1285 C C . PRO A 1 167 ? 1.259 -7.772 7.647 1.00 86.69 167 PRO A C 1
ATOM 1287 O O . PRO A 1 167 ? 0.539 -8.588 8.208 1.00 86.69 167 PRO A O 1
ATOM 1290 N N . TYR A 1 168 ? 2.582 -7.930 7.558 1.00 86.88 168 TYR A N 1
ATOM 1291 C CA . TYR A 1 168 ? 3.307 -9.095 8.075 1.00 86.88 168 TYR A CA 1
ATOM 1292 C C . TYR A 1 168 ? 4.064 -8.792 9.373 1.00 86.88 168 TYR A C 1
ATOM 1294 O O . TYR A 1 168 ? 4.904 -9.588 9.790 1.00 86.88 168 TYR A O 1
ATOM 1302 N N . ARG A 1 169 ? 3.829 -7.624 9.982 1.00 87.12 169 ARG A N 1
ATOM 1303 C CA . ARG A 1 169 ? 4.506 -7.176 11.201 1.00 87.12 169 ARG A CA 1
ATOM 1304 C C . ARG A 1 169 ? 3.498 -6.752 12.253 1.00 87.12 169 ARG A C 1
ATOM 1306 O O . ARG A 1 169 ? 2.430 -6.236 11.933 1.00 87.12 169 ARG A O 1
ATOM 1313 N N . THR A 1 170 ? 3.871 -6.947 13.511 1.00 89.94 170 THR A N 1
ATOM 1314 C CA . THR A 1 170 ? 3.133 -6.380 14.640 1.00 89.94 170 THR A CA 1
ATOM 1315 C C . THR A 1 170 ? 3.285 -4.859 14.648 1.00 89.94 170 THR A C 1
ATOM 1317 O O . THR A 1 170 ? 4.202 -4.310 14.029 1.00 89.94 170 THR A O 1
ATOM 1320 N N . THR A 1 171 ? 2.386 -4.165 15.345 1.00 88.00 171 THR A N 1
ATOM 1321 C CA . THR A 1 171 ? 2.434 -2.704 15.487 1.00 88.00 171 THR A CA 1
ATOM 1322 C C . THR A 1 171 ? 3.778 -2.243 16.062 1.00 88.00 171 THR A C 1
ATOM 1324 O O . THR A 1 171 ? 4.410 -1.353 15.494 1.00 88.00 171 THR A O 1
ATOM 1327 N N . GLU A 1 172 ? 4.279 -2.900 17.114 1.00 86.69 172 GLU A N 1
ATOM 1328 C CA . GLU A 1 172 ? 5.574 -2.543 17.709 1.00 86.69 172 GLU A CA 1
ATOM 1329 C C . GLU A 1 172 ? 6.736 -2.722 16.725 1.00 86.69 172 GLU A C 1
ATOM 1331 O O . GLU A 1 172 ? 7.516 -1.790 16.527 1.00 86.69 172 GLU A O 1
ATOM 1336 N N . GLU A 1 173 ? 6.799 -3.861 16.027 1.00 86.62 173 GLU A N 1
ATOM 1337 C CA . GLU A 1 173 ? 7.837 -4.151 15.026 1.00 86.62 173 GLU A CA 1
ATOM 1338 C C . GLU A 1 173 ? 7.768 -3.214 13.812 1.00 86.62 173 GLU A C 1
ATOM 1340 O O . GLU A 1 173 ? 8.770 -2.948 13.143 1.00 86.62 173 GLU A O 1
ATOM 1345 N N . LEU A 1 174 ? 6.573 -2.725 13.480 1.00 87.25 174 LEU A N 1
ATOM 1346 C CA . LEU A 1 174 ? 6.366 -1.792 12.385 1.00 87.25 174 LEU A CA 1
ATOM 1347 C C . LEU A 1 174 ? 6.950 -0.419 12.733 1.00 87.25 174 LEU A C 1
ATO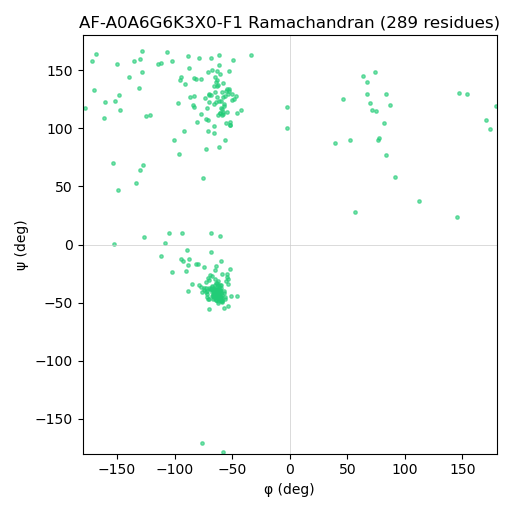M 1349 O O . LEU A 1 174 ? 7.798 0.087 11.988 1.00 87.25 174 LEU A O 1
ATOM 1353 N N . TYR A 1 175 ? 6.535 0.162 13.860 1.00 85.69 175 TYR A N 1
ATOM 1354 C CA . TYR A 1 175 ? 6.893 1.531 14.243 1.00 85.69 175 TYR A CA 1
ATOM 1355 C C . TYR A 1 175 ? 8.278 1.665 14.887 1.00 85.69 175 TYR A C 1
ATOM 1357 O O . TYR A 1 175 ? 8.837 2.760 14.860 1.00 85.69 175 TYR A O 1
ATOM 1365 N N . HIS A 1 176 ? 8.891 0.573 15.352 1.00 85.88 176 HIS A N 1
ATOM 1366 C CA . HIS A 1 176 ? 10.297 0.543 15.787 1.00 85.88 176 HIS A CA 1
ATOM 1367 C C . HIS A 1 176 ? 11.270 0.107 14.680 1.00 85.88 176 HIS A C 1
ATOM 1369 O O . HIS A 1 176 ? 12.446 -0.148 14.934 1.00 85.88 176 HIS A O 1
ATOM 1375 N N . SER A 1 177 ? 10.803 0.002 13.431 1.00 83.88 177 SER A N 1
ATOM 1376 C CA . SER A 1 177 ? 11.672 -0.360 12.314 1.00 83.88 177 SER A CA 1
ATOM 1377 C C . SER A 1 177 ? 12.436 0.836 11.740 1.00 83.88 177 SER A C 1
ATOM 1379 O O . SER A 1 177 ? 11.880 1.913 11.508 1.00 83.88 177 SER A O 1
ATOM 1381 N N . ALA A 1 178 ? 13.684 0.589 11.327 1.00 79.00 178 ALA A N 1
ATOM 1382 C CA . ALA A 1 178 ? 14.532 1.576 10.648 1.00 79.00 178 ALA A CA 1
ATOM 1383 C C . ALA A 1 178 ? 13.880 2.200 9.387 1.00 79.00 178 ALA A C 1
ATOM 1385 O O . ALA A 1 178 ? 14.200 3.321 8.983 1.00 79.00 178 ALA A O 1
ATOM 1386 N N . ALA A 1 179 ? 12.938 1.486 8.757 1.00 80.44 179 ALA A N 1
ATOM 1387 C CA . ALA A 1 179 ? 12.199 1.960 7.587 1.00 80.44 179 ALA A CA 1
ATOM 1388 C C . ALA A 1 179 ? 11.248 3.135 7.895 1.00 80.44 179 ALA A C 1
ATOM 1390 O O . ALA A 1 179 ? 10.957 3.931 6.995 1.00 80.44 179 ALA A O 1
ATOM 1391 N N . LEU A 1 180 ? 10.762 3.239 9.137 1.00 82.69 180 LEU A N 1
ATOM 1392 C CA . LEU A 1 180 ? 9.922 4.341 9.611 1.00 82.69 180 LEU A CA 1
ATOM 1393 C C . LEU A 1 180 ? 10.697 5.352 10.464 1.00 82.69 180 LEU A C 1
ATOM 1395 O O . LEU A 1 180 ? 10.323 6.523 10.460 1.00 82.69 180 LEU A O 1
ATOM 1399 N N . ASP A 1 181 ? 11.815 4.970 11.089 1.00 82.75 181 ASP A N 1
ATOM 1400 C CA . ASP A 1 181 ? 12.673 5.921 11.820 1.00 82.75 181 ASP A CA 1
ATOM 1401 C C . ASP A 1 181 ? 13.285 6.990 10.905 1.00 82.75 181 ASP A C 1
ATOM 1403 O O . ASP A 1 181 ? 13.406 8.154 11.280 1.00 82.75 181 ASP A O 1
ATOM 1407 N N . THR A 1 182 ? 13.579 6.643 9.650 1.00 81.69 182 THR A N 1
ATOM 1408 C CA . THR A 1 182 ? 13.989 7.623 8.624 1.00 81.69 182 THR A CA 1
ATOM 1409 C C . THR A 1 182 ? 12.859 8.574 8.200 1.00 81.69 182 THR A C 1
ATOM 1411 O O . THR A 1 182 ? 13.090 9.516 7.441 1.00 81.69 182 THR A O 1
ATOM 1414 N N . ARG A 1 183 ? 11.626 8.347 8.671 1.00 83.62 183 ARG A N 1
ATOM 1415 C CA . ARG A 1 183 ? 10.402 9.068 8.294 1.00 83.62 183 ARG A CA 1
ATOM 1416 C C . ARG A 1 183 ? 9.589 9.467 9.528 1.00 83.62 183 ARG A C 1
ATOM 1418 O O . ARG A 1 183 ? 8.387 9.218 9.597 1.00 83.62 183 ARG A O 1
ATOM 1425 N N . VAL A 1 184 ? 10.236 10.145 10.474 1.00 84.25 184 VAL A N 1
ATOM 1426 C CA . VAL A 1 184 ? 9.639 10.602 11.745 1.00 84.25 184 VAL A CA 1
ATOM 1427 C C . VAL A 1 184 ? 8.257 11.273 11.592 1.00 84.25 184 VAL A C 1
ATOM 1429 O O . VAL A 1 184 ? 7.350 10.894 12.329 1.00 84.25 184 VAL A O 1
ATOM 1432 N N . PRO A 1 185 ? 8.007 12.181 10.620 1.00 85.06 185 PRO A N 1
ATOM 1433 C CA . PRO A 1 185 ? 6.682 12.798 10.473 1.00 85.06 185 PRO A CA 1
ATOM 1434 C C . PRO A 1 185 ? 5.573 11.799 10.114 1.00 85.06 185 PRO A C 1
ATOM 1436 O O . PRO A 1 185 ? 4.432 11.956 10.537 1.00 85.06 185 PRO A O 1
ATOM 1439 N N . LEU A 1 186 ? 5.909 10.761 9.340 1.00 86.50 186 LEU A N 1
ATOM 1440 C CA . LEU A 1 186 ? 4.981 9.694 8.971 1.00 86.50 186 LEU A CA 1
ATOM 1441 C C . LEU A 1 186 ? 4.671 8.812 10.186 1.00 86.50 186 LEU A C 1
ATOM 1443 O O . LEU A 1 186 ? 3.506 8.527 10.454 1.00 86.50 186 LEU A O 1
ATOM 1447 N N . LYS A 1 187 ? 5.718 8.410 10.918 1.00 88.25 187 LYS A N 1
ATOM 1448 C CA . LYS A 1 187 ? 5.626 7.598 12.137 1.00 88.25 187 LYS A CA 1
ATOM 1449 C C . LYS A 1 187 ? 4.735 8.269 13.182 1.00 88.25 187 LYS A C 1
ATOM 1451 O O . LYS A 1 187 ? 3.724 7.688 13.555 1.00 88.25 187 LYS A O 1
ATOM 1456 N N . ASN A 1 188 ? 5.028 9.521 13.533 1.00 89.44 188 ASN A N 1
ATOM 1457 C CA . ASN A 1 188 ? 4.312 10.261 14.578 1.00 89.44 188 ASN A CA 1
ATOM 1458 C C . ASN A 1 188 ? 2.806 10.409 14.319 1.00 89.44 188 ASN A C 1
ATOM 1460 O O . ASN A 1 188 ? 2.040 10.587 15.260 1.00 89.44 188 ASN A O 1
ATOM 1464 N N . ARG A 1 189 ? 2.375 10.365 13.055 1.00 89.62 189 ARG A N 1
ATOM 1465 C CA . ARG A 1 189 ? 0.964 10.516 12.693 1.00 89.62 189 ARG A CA 1
ATOM 1466 C C . ARG A 1 189 ? 0.202 9.194 12.700 1.00 89.62 189 ARG A C 1
ATOM 1468 O O . ARG A 1 189 ? -0.948 9.159 13.119 1.00 89.62 189 ARG A O 1
ATOM 1475 N N . PHE A 1 190 ? 0.819 8.112 12.227 1.00 90.56 190 PHE A N 1
ATOM 1476 C CA . PHE A 1 190 ? 0.146 6.812 12.135 1.00 90.56 190 PHE A CA 1
ATOM 1477 C C . PHE A 1 190 ? 0.303 5.956 13.402 1.00 90.56 190 PHE A C 1
ATOM 1479 O O . PHE A 1 190 ? -0.551 5.113 13.671 1.00 90.56 190 PHE A O 1
ATOM 1486 N N . GLU A 1 191 ? 1.330 6.202 14.219 1.00 91.62 191 GLU A N 1
ATOM 1487 C CA . GLU A 1 191 ? 1.550 5.502 15.490 1.00 91.62 191 GLU A CA 1
ATOM 1488 C C . GLU A 1 191 ? 0.377 5.677 16.484 1.00 91.62 191 GLU A C 1
ATOM 1490 O O . GLU A 1 191 ? -0.141 4.660 16.949 1.00 91.62 191 GLU A O 1
ATOM 1495 N N . PRO A 1 192 ? -0.170 6.884 16.742 1.00 90.81 192 PRO A N 1
ATOM 1496 C CA . PRO A 1 192 ? -1.334 7.041 17.622 1.00 90.81 192 PRO A CA 1
ATOM 1497 C C . PRO A 1 192 ? -2.586 6.314 17.117 1.00 90.81 192 PRO A C 1
ATOM 1499 O O . PRO A 1 192 ? -3.293 5.683 17.901 1.00 90.81 192 PRO A O 1
ATOM 1502 N N . VAL A 1 193 ? -2.837 6.350 15.801 1.00 90.44 193 VAL A N 1
ATOM 1503 C CA . VAL A 1 193 ? -3.954 5.616 15.175 1.00 90.44 193 VAL A CA 1
ATOM 1504 C C . VAL A 1 193 ? -3.777 4.116 15.386 1.00 90.44 193 VAL A C 1
ATOM 1506 O O . VAL A 1 193 ? -4.749 3.393 15.598 1.00 90.44 193 VAL A O 1
ATOM 1509 N N . SER A 1 194 ? -2.525 3.651 15.375 1.00 88.75 194 SER A N 1
ATOM 1510 C CA . SER A 1 194 ? -2.233 2.239 15.546 1.00 88.75 194 SER A CA 1
ATOM 1511 C C . SER A 1 194 ? -2.449 1.713 16.949 1.00 88.75 194 SER A C 1
ATOM 1513 O O . SER A 1 194 ? -3.098 0.690 17.148 1.00 88.75 194 SER A O 1
ATOM 1515 N N . VAL A 1 195 ? -2.009 2.502 17.921 1.00 90.12 195 VAL A N 1
ATOM 1516 C CA . VAL A 1 195 ? -2.276 2.267 19.331 1.00 90.12 195 VAL A CA 1
ATOM 1517 C C . VAL A 1 195 ? -3.785 2.287 19.596 1.00 90.12 195 VAL A C 1
ATOM 1519 O O . VAL A 1 195 ? -4.269 1.518 20.426 1.00 90.12 195 VAL A O 1
ATOM 1522 N N . PHE A 1 196 ? -4.548 3.124 18.884 1.00 88.81 196 PHE A N 1
ATOM 1523 C CA . PHE A 1 196 ? -5.999 3.179 19.037 1.00 88.81 196 PHE A CA 1
ATOM 1524 C C . PHE A 1 196 ? -6.696 1.924 18.490 1.00 88.81 196 PHE A C 1
ATOM 1526 O O . PHE A 1 196 ? -7.500 1.340 19.219 1.00 88.81 196 PHE A O 1
ATOM 1533 N N . TYR A 1 197 ? -6.371 1.442 17.280 1.00 88.81 197 TYR A N 1
ATOM 1534 C CA . TYR A 1 197 ? -6.982 0.191 16.801 1.00 88.81 197 TYR A CA 1
ATOM 1535 C C . TYR A 1 197 ? -6.573 -1.009 17.666 1.00 88.81 197 TYR A C 1
ATOM 1537 O O . TYR A 1 197 ? -7.436 -1.823 17.975 1.00 88.81 197 TYR A O 1
ATOM 1545 N N . ASP A 1 198 ? -5.316 -1.097 18.128 1.00 89.69 198 ASP A N 1
ATOM 1546 C CA . ASP A 1 198 ? -4.861 -2.205 18.985 1.00 89.69 198 ASP A CA 1
ATOM 1547 C C . ASP A 1 198 ? -5.633 -2.219 20.308 1.00 89.69 198 ASP A C 1
ATOM 1549 O O . ASP A 1 198 ? -6.025 -3.269 20.817 1.00 89.69 198 ASP A O 1
ATOM 1553 N N . GLN A 1 199 ? -5.920 -1.038 20.857 1.00 88.06 199 GLN A N 1
ATOM 1554 C CA . GLN A 1 199 ? -6.809 -0.938 22.002 1.00 88.06 199 GLN A CA 1
ATOM 1555 C C . GLN A 1 199 ? -8.210 -1.441 21.653 1.00 88.06 199 GLN A C 1
ATOM 1557 O O . GLN A 1 199 ? -8.776 -2.206 22.434 1.00 88.06 199 GLN A O 1
ATOM 1562 N N . VAL A 1 200 ? -8.804 -1.010 20.539 1.00 85.38 200 VAL A N 1
ATOM 1563 C CA . VAL A 1 200 ? -10.172 -1.413 20.173 1.00 85.38 200 VAL A CA 1
ATOM 1564 C C . VAL A 1 200 ? -10.271 -2.925 19.933 1.00 85.38 200 VAL A C 1
ATOM 1566 O O . VAL A 1 200 ? -11.216 -3.530 20.432 1.00 85.38 200 VAL A O 1
ATOM 1569 N N . GLU A 1 201 ? -9.285 -3.531 19.269 1.00 85.00 201 GLU A N 1
ATOM 1570 C CA . GLU A 1 201 ? -9.250 -4.957 18.914 1.00 85.00 201 GLU A CA 1
ATOM 1571 C C . GLU A 1 201 ? -8.910 -5.864 20.113 1.00 85.00 201 GLU A C 1
ATOM 1573 O O . GLU A 1 201 ? -9.538 -6.906 20.289 1.00 85.00 201 GLU A O 1
ATOM 1578 N N . PHE A 1 202 ? -7.963 -5.468 20.979 1.00 86.06 202 PHE A N 1
ATOM 1579 C CA . PHE A 1 202 ? -7.415 -6.360 22.016 1.00 86.06 202 PHE A CA 1
ATOM 1580 C C . PHE A 1 202 ? -7.765 -5.993 23.465 1.00 86.06 202 PHE A C 1
ATOM 1582 O O . PHE A 1 202 ? -7.485 -6.779 24.375 1.00 86.06 202 PHE A O 1
ATOM 1589 N N . ALA A 1 203 ? -8.348 -4.821 23.747 1.00 82.50 203 ALA A N 1
ATOM 1590 C CA . ALA A 1 203 ? -8.606 -4.454 25.140 1.00 82.50 203 ALA A CA 1
ATOM 1591 C C . ALA A 1 203 ? -9.827 -5.192 25.734 1.00 82.50 203 ALA A C 1
ATOM 1593 O O . ALA A 1 203 ? -10.874 -5.255 25.093 1.00 82.50 203 ALA A O 1
ATOM 1594 N N . PRO A 1 204 ? -9.786 -5.592 27.020 1.00 77.19 204 PRO A N 1
ATOM 1595 C CA . PRO A 1 204 ? -10.885 -6.303 27.694 1.00 77.19 204 PRO A CA 1
ATOM 1596 C C . PRO A 1 204 ? -12.178 -5.502 27.958 1.00 77.19 204 PRO A C 1
ATOM 1598 O O . PRO A 1 204 ? -13.011 -5.942 28.749 1.00 77.19 204 PRO A O 1
ATOM 1601 N N . ARG A 1 205 ? -12.341 -4.292 27.404 1.00 75.81 205 ARG A N 1
ATOM 1602 C CA . ARG A 1 205 ? -13.476 -3.404 27.723 1.00 75.81 205 ARG A CA 1
ATOM 1603 C C . ARG A 1 205 ? -14.620 -3.589 26.721 1.00 75.81 205 ARG A C 1
ATOM 1605 O O . ARG A 1 205 ? -14.336 -3.740 25.535 1.00 75.81 205 ARG A O 1
ATOM 1612 N N . PRO A 1 206 ? -15.894 -3.499 27.153 1.00 72.19 206 PRO A N 1
ATOM 1613 C CA . PRO A 1 206 ? -17.019 -3.469 26.225 1.00 72.19 206 PRO A CA 1
ATOM 1614 C C . PRO A 1 206 ? -16.871 -2.260 25.297 1.00 72.19 206 PRO A C 1
ATOM 1616 O O . PRO A 1 206 ? -16.707 -1.130 25.760 1.00 72.19 206 PRO A O 1
ATOM 1619 N N . ARG A 1 207 ? -16.866 -2.522 23.990 1.00 81.75 207 ARG A N 1
ATOM 1620 C CA . ARG A 1 207 ? -16.652 -1.512 22.952 1.00 81.75 207 ARG A CA 1
ATOM 1621 C C . ARG A 1 207 ? -17.972 -0.990 22.427 1.00 81.75 207 ARG A C 1
ATOM 1623 O O . ARG A 1 207 ? -18.930 -1.744 22.267 1.00 81.75 207 ARG A O 1
ATOM 1630 N N . THR A 1 208 ? -18.002 0.309 22.168 1.00 87.75 208 THR A N 1
ATOM 1631 C CA . THR A 1 208 ? -19.177 0.985 21.629 1.00 87.75 208 THR A CA 1
ATOM 1632 C C . THR A 1 208 ? -19.003 1.259 20.140 1.00 87.75 208 THR A C 1
ATOM 1634 O O . THR A 1 208 ? -17.888 1.337 19.622 1.00 87.75 208 THR A O 1
ATOM 1637 N N . VAL A 1 209 ? -20.121 1.441 19.439 1.00 88.31 209 VAL A N 1
ATOM 1638 C CA . VAL A 1 209 ? -20.111 1.895 18.040 1.00 88.31 209 VAL A CA 1
ATOM 1639 C C . VAL A 1 209 ? -19.430 3.267 17.928 1.00 88.31 209 VAL A C 1
ATOM 1641 O O . VAL A 1 209 ? -18.663 3.490 16.999 1.00 88.31 209 VAL A O 1
ATOM 1644 N N . ALA A 1 210 ? -19.591 4.132 18.936 1.00 90.19 210 ALA A N 1
ATOM 1645 C CA . ALA A 1 210 ? -18.929 5.436 19.003 1.00 90.19 210 ALA A CA 1
ATOM 1646 C C . ALA A 1 210 ? -17.390 5.335 18.995 1.00 90.19 210 ALA A C 1
ATOM 1648 O O . ALA A 1 210 ? -16.730 6.140 18.341 1.00 90.19 210 ALA A O 1
ATOM 1649 N N . ASP A 1 211 ? -16.807 4.325 19.656 1.00 89.56 211 ASP A N 1
ATOM 1650 C CA . ASP A 1 211 ? -15.354 4.082 19.604 1.00 89.56 211 ASP A CA 1
ATOM 1651 C C . ASP A 1 211 ? -14.893 3.732 18.179 1.00 89.56 211 ASP A C 1
ATOM 1653 O O . ASP A 1 211 ? -13.814 4.132 17.745 1.00 89.56 211 ASP A O 1
ATOM 1657 N N . SER A 1 212 ? -15.731 3.001 17.441 1.00 90.25 212 SER A N 1
ATOM 1658 C CA . SER A 1 212 ? -15.451 2.559 16.069 1.00 90.25 212 SER A CA 1
ATOM 1659 C C . SER A 1 212 ? -15.531 3.725 15.085 1.00 90.25 212 SER A C 1
ATOM 1661 O O . SER A 1 212 ? -14.669 3.874 14.221 1.00 90.25 212 SER A O 1
ATOM 1663 N N . GLU A 1 213 ? -16.523 4.603 15.249 1.00 92.81 213 GLU A N 1
ATOM 1664 C CA . GLU A 1 213 ? -16.629 5.845 14.480 1.00 92.81 213 GLU A CA 1
ATOM 1665 C C . GLU A 1 213 ? -15.441 6.774 14.738 1.00 92.81 213 GLU A C 1
ATOM 1667 O O . GLU A 1 213 ? -14.840 7.285 13.790 1.00 92.81 213 GLU A O 1
ATOM 1672 N N . ALA A 1 214 ? -15.064 6.950 16.010 1.00 93.25 214 ALA A N 1
ATOM 1673 C CA . ALA A 1 214 ? -13.911 7.755 16.392 1.00 93.25 214 ALA A CA 1
ATOM 1674 C C . ALA A 1 214 ? -12.613 7.206 15.781 1.00 93.25 214 ALA A C 1
ATOM 1676 O O . ALA A 1 214 ? -11.776 7.981 15.311 1.00 93.25 214 ALA A O 1
ATOM 1677 N N . LEU A 1 215 ? -12.456 5.879 15.734 1.00 92.69 215 LEU A N 1
ATOM 1678 C CA . LEU A 1 215 ? -11.301 5.233 15.115 1.00 92.69 215 LEU A CA 1
ATOM 1679 C C . LEU A 1 215 ? -11.229 5.510 13.607 1.00 92.69 215 LEU A C 1
ATOM 1681 O O . LEU A 1 215 ? -10.173 5.904 13.106 1.00 92.69 215 LEU A O 1
ATOM 1685 N N . VAL A 1 216 ? -12.343 5.340 12.890 1.00 94.00 216 VAL A N 1
ATOM 1686 C CA . VAL A 1 216 ? -12.409 5.589 11.440 1.00 94.00 216 VAL A CA 1
ATOM 1687 C C . VAL A 1 216 ? -12.154 7.063 11.119 1.00 94.00 216 VAL A C 1
ATOM 1689 O O . VAL A 1 216 ? -11.407 7.358 10.185 1.00 94.00 216 VAL A O 1
ATOM 1692 N N . GLU A 1 217 ? -12.716 7.996 11.893 1.00 94.69 217 GLU A N 1
ATOM 1693 C CA . GLU A 1 217 ? -12.493 9.432 11.686 1.00 94.69 217 GLU A CA 1
ATOM 1694 C C . GLU A 1 217 ? -11.029 9.817 11.949 1.00 94.69 217 GLU A C 1
ATOM 1696 O O . GLU A 1 217 ? -10.419 10.485 11.117 1.00 94.69 217 GLU A O 1
ATOM 1701 N N . THR A 1 218 ? -10.420 9.305 13.025 1.00 94.25 218 THR A N 1
ATOM 1702 C CA . THR A 1 218 ? -8.995 9.541 13.329 1.00 94.25 218 THR A CA 1
ATOM 1703 C C . THR A 1 218 ? -8.091 9.023 12.201 1.00 94.25 218 THR A C 1
ATOM 1705 O O . THR A 1 218 ? -7.138 9.688 11.787 1.00 94.25 218 THR A O 1
ATOM 1708 N N . ALA A 1 219 ? -8.393 7.841 11.652 1.00 93.31 219 ALA A N 1
ATOM 1709 C CA . ALA A 1 219 ? -7.652 7.273 10.526 1.00 93.31 219 ALA A CA 1
ATOM 1710 C C . ALA A 1 219 ? -7.820 8.091 9.230 1.00 93.31 219 ALA A C 1
ATOM 1712 O O . ALA A 1 219 ? -6.852 8.295 8.489 1.00 93.31 219 ALA A O 1
ATOM 1713 N N . LEU A 1 220 ? -9.032 8.587 8.960 1.00 94.69 220 LEU A N 1
ATOM 1714 C CA . LEU A 1 220 ? -9.313 9.464 7.823 1.00 94.69 220 LEU A CA 1
ATOM 1715 C C . LEU A 1 220 ? -8.577 10.800 7.939 1.00 94.69 220 LEU A C 1
ATOM 1717 O O . LEU A 1 220 ? -8.000 11.259 6.951 1.00 94.69 220 LEU A O 1
ATOM 1721 N N . GLU A 1 221 ? -8.571 11.411 9.122 1.00 94.69 221 GLU A N 1
ATOM 1722 C CA . GLU A 1 221 ? -7.842 12.650 9.392 1.00 94.69 221 GLU A CA 1
ATOM 1723 C C . GLU A 1 221 ? -6.345 12.467 9.116 1.00 94.69 221 GLU A C 1
ATOM 1725 O O . GLU A 1 221 ? -5.775 13.207 8.310 1.00 94.69 221 GLU A O 1
ATOM 1730 N N . ALA A 1 222 ? -5.739 11.396 9.640 1.00 92.62 222 ALA A N 1
ATOM 1731 C CA . ALA A 1 222 ? -4.332 11.073 9.402 1.00 92.62 222 ALA A CA 1
ATOM 1732 C C . ALA A 1 222 ? -3.982 10.913 7.904 1.00 92.62 222 ALA A C 1
ATOM 1734 O O . ALA A 1 222 ? -2.924 11.365 7.451 1.00 92.62 222 ALA A O 1
ATOM 1735 N N . LEU A 1 223 ? -4.856 10.291 7.102 1.00 92.25 223 LEU A N 1
ATOM 1736 C CA . LEU A 1 223 ? -4.635 10.148 5.655 1.00 92.25 223 LEU A CA 1
ATOM 1737 C C . LEU A 1 223 ? -4.852 11.459 4.889 1.00 92.25 223 LEU A C 1
ATOM 1739 O O . LEU A 1 223 ? -4.111 11.743 3.946 1.00 92.25 223 LEU A O 1
ATOM 1743 N N . ARG A 1 224 ? -5.836 12.276 5.277 1.00 91.94 224 ARG A N 1
ATOM 1744 C CA . ARG A 1 224 ? -6.082 13.589 4.655 1.00 91.94 224 ARG A CA 1
ATOM 1745 C C . ARG A 1 224 ? -4.952 14.570 4.949 1.00 91.94 224 ARG A C 1
ATOM 1747 O O . ARG A 1 224 ? -4.551 15.327 4.064 1.00 91.94 224 ARG A O 1
ATOM 1754 N N . GLU A 1 225 ? -4.382 14.524 6.148 1.00 90.81 225 GLU A N 1
ATOM 1755 C CA . GLU A 1 225 ? -3.164 15.266 6.464 1.00 90.81 225 GLU A CA 1
ATOM 1756 C C . GLU A 1 225 ? -1.999 14.851 5.562 1.00 90.81 225 GLU A C 1
ATOM 1758 O O . GLU A 1 225 ? -1.323 15.712 4.996 1.00 90.81 225 GLU A O 1
ATOM 1763 N N . GLU A 1 226 ? -1.788 13.548 5.350 1.00 89.31 226 GLU A N 1
ATOM 1764 C CA . GLU A 1 226 ? -0.761 13.079 4.414 1.00 89.31 226 GLU A CA 1
ATOM 1765 C C . GLU A 1 226 ? -1.049 13.526 2.979 1.00 89.31 226 GLU A C 1
ATOM 1767 O O . GLU A 1 226 ? -0.137 13.952 2.271 1.00 89.31 226 GLU A O 1
ATOM 1772 N N . GLN A 1 227 ? -2.316 13.518 2.560 1.00 88.38 227 GLN A N 1
ATOM 1773 C CA . GLN A 1 227 ? -2.724 14.037 1.256 1.00 88.38 227 GLN A CA 1
ATOM 1774 C C . GLN A 1 227 ? -2.354 15.510 1.102 1.00 88.38 227 GLN A C 1
ATOM 1776 O O . GLN A 1 227 ? -1.815 15.902 0.068 1.00 88.38 227 GLN A O 1
ATOM 1781 N N . LYS A 1 228 ? -2.583 16.319 2.140 1.00 87.44 228 LYS A N 1
ATOM 1782 C CA . LYS A 1 228 ? -2.208 17.734 2.161 1.00 87.44 228 LYS A CA 1
ATOM 1783 C C . LYS A 1 228 ? -0.693 17.921 2.082 1.00 87.44 228 LYS A C 1
ATOM 1785 O O . LYS A 1 228 ? -0.236 18.832 1.394 1.00 87.44 228 LYS A O 1
ATOM 1790 N N . LEU A 1 229 ? 0.100 17.081 2.750 1.00 83.56 229 LEU A N 1
ATOM 1791 C CA . LEU A 1 229 ? 1.565 17.125 2.657 1.00 83.56 229 LEU A CA 1
ATOM 1792 C C . LEU A 1 229 ? 2.068 16.713 1.269 1.00 83.56 229 LEU A C 1
ATOM 1794 O O . LEU A 1 229 ? 2.961 17.358 0.729 1.00 83.56 229 LEU A O 1
ATOM 1798 N N . MET A 1 230 ? 1.472 15.686 0.660 1.00 76.75 230 MET A N 1
ATOM 1799 C CA . MET A 1 230 ? 1.828 15.239 -0.690 1.00 76.75 230 MET A CA 1
ATOM 1800 C C . MET A 1 230 ? 1.382 16.214 -1.789 1.00 76.75 230 MET A C 1
ATOM 1802 O O . MET A 1 230 ? 2.016 16.278 -2.842 1.00 76.75 230 MET A O 1
ATOM 1806 N N . ALA A 1 231 ? 0.297 16.958 -1.560 1.00 76.94 231 ALA A N 1
ATOM 1807 C CA . ALA A 1 231 ? -0.225 17.965 -2.481 1.00 76.94 231 ALA A CA 1
ATOM 1808 C C . ALA A 1 231 ? 0.531 19.300 -2.415 1.00 76.94 231 ALA A C 1
ATOM 1810 O O . ALA A 1 231 ? 0.413 20.108 -3.336 1.00 76.94 231 ALA A O 1
ATOM 1811 N N . GLN A 1 232 ? 1.310 19.545 -1.356 1.00 71.31 232 GLN A N 1
ATOM 1812 C CA . GLN A 1 232 ? 2.169 20.721 -1.285 1.00 71.31 232 GLN A CA 1
ATOM 1813 C C . GLN A 1 232 ? 3.350 20.537 -2.251 1.00 71.31 232 GLN A C 1
ATOM 1815 O O . GLN A 1 232 ? 4.138 19.601 -2.080 1.00 71.31 232 GLN A O 1
ATOM 1820 N N . PRO A 1 233 ? 3.498 21.394 -3.282 1.00 52.22 233 PRO A N 1
ATOM 1821 C CA . PRO A 1 233 ? 4.695 21.375 -4.104 1.00 52.22 233 PRO A CA 1
ATOM 1822 C C . PRO A 1 233 ? 5.881 21.640 -3.181 1.00 52.22 233 PRO A C 1
ATOM 1824 O O . PRO A 1 233 ? 5.829 22.561 -2.365 1.00 52.22 233 PRO A O 1
ATOM 1827 N N . ALA A 1 234 ? 6.915 20.802 -3.287 1.00 50.78 234 ALA A N 1
ATOM 1828 C CA . ALA A 1 234 ? 8.166 20.973 -2.566 1.00 50.78 234 ALA A CA 1
ATOM 1829 C C . ALA A 1 234 ? 8.549 22.454 -2.602 1.00 50.78 234 ALA A C 1
ATOM 1831 O O . ALA A 1 234 ? 8.742 23.019 -3.679 1.00 50.78 234 ALA A O 1
ATOM 1832 N N . PHE A 1 235 ? 8.573 23.079 -1.426 1.00 44.28 235 PHE A N 1
ATOM 1833 C CA . PHE A 1 235 ? 9.074 24.426 -1.238 1.00 44.28 235 PHE A CA 1
ATOM 1834 C C . PHE A 1 235 ? 10.403 24.521 -1.988 1.00 44.28 235 PHE A C 1
ATOM 1836 O O . PHE A 1 235 ? 11.356 23.805 -1.670 1.00 44.28 235 PHE A O 1
ATOM 1843 N N . VAL A 1 236 ? 10.418 25.330 -3.049 1.00 45.28 236 VAL A N 1
ATOM 1844 C CA . VAL A 1 236 ? 11.626 25.703 -3.775 1.00 45.28 236 VAL A CA 1
ATOM 1845 C C . VAL A 1 236 ? 12.550 26.281 -2.720 1.00 45.28 236 VAL A C 1
ATOM 1847 O O . VAL A 1 236 ? 12.310 27.384 -2.239 1.00 45.28 236 VAL A O 1
ATOM 1850 N N . ILE A 1 237 ? 13.562 25.521 -2.307 1.00 46.28 237 ILE A N 1
ATOM 1851 C CA . ILE A 1 237 ? 14.653 26.071 -1.514 1.00 46.28 237 ILE A CA 1
ATOM 1852 C C . ILE A 1 237 ? 15.221 27.185 -2.401 1.00 46.28 237 ILE A C 1
ATOM 1854 O O . ILE A 1 237 ? 15.705 26.864 -3.493 1.00 46.28 237 ILE A O 1
ATOM 1858 N N . PRO A 1 238 ? 15.128 28.479 -2.031 1.00 45.66 238 PRO A N 1
ATOM 1859 C CA . PRO A 1 238 ? 15.901 29.475 -2.741 1.00 45.66 238 PRO A CA 1
ATOM 1860 C C . PRO A 1 238 ? 17.348 29.020 -2.603 1.00 45.66 238 PRO A C 1
ATOM 1862 O O . PRO A 1 238 ? 17.846 28.836 -1.494 1.00 45.66 238 PRO A O 1
ATOM 1865 N N . THR A 1 239 ? 17.997 28.754 -3.731 1.00 48.00 239 THR A N 1
ATOM 1866 C CA . THR A 1 239 ? 19.441 28.570 -3.784 1.00 48.00 239 THR A CA 1
ATOM 1867 C C . THR A 1 239 ? 20.070 29.884 -3.321 1.00 48.00 239 THR A C 1
ATOM 1869 O O . THR A 1 239 ? 20.367 30.785 -4.097 1.00 48.00 239 THR A O 1
ATOM 1872 N N . SER A 1 240 ? 20.196 30.057 -2.007 1.00 51.91 240 SER A N 1
ATOM 1873 C CA . SER A 1 240 ? 21.176 30.967 -1.450 1.00 51.91 240 SER A CA 1
ATOM 1874 C C . SER A 1 240 ? 22.512 30.396 -1.894 1.00 51.91 240 SER A C 1
ATOM 1876 O O . SER A 1 240 ? 22.872 29.280 -1.505 1.00 51.91 240 SER A O 1
ATOM 1878 N N . GLY A 1 241 ? 23.185 31.119 -2.788 1.00 56.56 241 GLY A N 1
ATOM 1879 C CA . GLY A 1 241 ? 24.530 30.790 -3.230 1.00 56.56 241 GLY A CA 1
ATOM 1880 C C . GLY A 1 241 ? 25.463 30.535 -2.040 1.00 56.56 241 GLY A C 1
ATOM 1881 O O . GLY A 1 241 ? 25.172 30.963 -0.918 1.00 56.56 241 GLY A O 1
ATOM 1882 N N . PRO A 1 242 ? 26.570 29.810 -2.267 1.00 68.38 242 PRO A N 1
ATOM 1883 C CA . PRO A 1 242 ? 27.506 29.463 -1.208 1.00 68.38 242 PRO A CA 1
ATOM 1884 C C . PRO A 1 242 ? 27.936 30.729 -0.446 1.00 68.38 242 PRO A C 1
ATOM 1886 O O . PRO A 1 242 ? 28.247 31.738 -1.087 1.00 68.38 242 PRO A O 1
ATOM 1889 N N . PRO A 1 243 ? 27.937 30.711 0.900 1.00 70.19 243 PRO A N 1
ATOM 1890 C CA . PRO A 1 243 ? 28.411 31.846 1.678 1.00 70.19 243 PRO A CA 1
ATOM 1891 C C . PRO A 1 243 ? 29.871 32.149 1.299 1.00 70.19 243 PRO A C 1
ATOM 1893 O O . PRO A 1 243 ? 30.653 31.210 1.113 1.00 70.19 243 PRO A O 1
ATOM 1896 N N . PRO A 1 244 ? 30.261 33.431 1.159 1.00 67.75 244 PRO A N 1
ATOM 1897 C CA . PRO A 1 244 ? 31.649 33.790 0.909 1.00 67.75 244 PRO A CA 1
ATOM 1898 C C . PRO A 1 244 ? 32.518 33.235 2.039 1.00 67.75 244 PRO A C 1
ATOM 1900 O O . PRO A 1 244 ? 32.236 33.444 3.220 1.00 67.75 244 PRO A O 1
ATOM 1903 N N . LEU A 1 245 ? 33.550 32.485 1.652 1.00 65.88 245 LEU A N 1
ATOM 1904 C CA . LEU A 1 245 ? 34.517 31.891 2.568 1.00 65.88 245 LEU A CA 1
ATOM 1905 C C . LEU A 1 245 ? 35.123 32.982 3.469 1.00 65.88 245 LEU A C 1
ATOM 1907 O O . LEU A 1 245 ? 35.528 34.029 2.953 1.00 65.88 245 LEU A O 1
ATOM 1911 N N . PRO A 1 246 ? 35.226 32.758 4.791 1.00 73.00 246 PRO A N 1
ATOM 1912 C CA . PRO A 1 246 ? 35.988 33.652 5.649 1.00 73.00 246 PRO A CA 1
ATOM 1913 C C . PRO A 1 246 ? 37.475 33.629 5.239 1.00 73.00 246 PRO A C 1
ATOM 1915 O O . PRO A 1 246 ? 37.998 32.562 4.901 1.00 73.00 246 PRO A O 1
ATOM 1918 N N . PRO A 1 247 ? 38.177 34.778 5.257 1.00 66.75 247 PRO A N 1
ATOM 1919 C CA . PRO A 1 247 ? 39.606 34.823 4.973 1.00 66.75 247 PRO A CA 1
ATOM 1920 C C . PRO A 1 247 ? 40.367 34.025 6.037 1.00 66.75 247 PRO A C 1
ATOM 1922 O O . PRO A 1 247 ? 40.189 34.237 7.237 1.00 66.75 247 PRO A O 1
ATOM 1925 N N . MET A 1 248 ? 41.200 33.084 5.590 1.00 55.44 248 MET A N 1
ATOM 1926 C CA . MET A 1 248 ? 42.024 32.270 6.483 1.00 55.44 248 MET A CA 1
ATOM 1927 C C . MET A 1 248 ? 43.017 33.147 7.265 1.00 55.44 248 MET A C 1
ATOM 1929 O O . MET A 1 248 ? 43.653 34.015 6.662 1.00 55.44 248 MET A O 1
ATOM 1933 N N . PRO A 1 249 ? 43.216 32.908 8.573 1.00 60.69 249 PRO A N 1
ATOM 1934 C CA . PRO A 1 249 ? 44.326 33.496 9.308 1.00 60.69 249 PRO A CA 1
ATOM 1935 C C . PRO A 1 249 ? 45.646 32.815 8.916 1.00 60.69 249 PRO A C 1
ATOM 1937 O O . PRO A 1 249 ? 45.780 31.591 8.976 1.00 60.69 249 PRO A O 1
ATOM 1940 N N . SER A 1 250 ? 46.619 33.627 8.502 1.00 63.00 250 SER A N 1
ATOM 1941 C CA . SER A 1 250 ? 47.994 33.213 8.210 1.00 63.00 250 SER A CA 1
ATOM 1942 C C . SER A 1 250 ? 48.696 32.614 9.441 1.00 63.00 250 SER A C 1
ATOM 1944 O O . SER A 1 250 ? 48.468 33.083 10.558 1.00 63.00 250 SER A O 1
ATOM 1946 N N . PRO A 1 251 ? 49.593 31.626 9.257 1.00 61.22 251 PRO A N 1
ATOM 1947 C CA . PRO A 1 251 ? 50.327 30.996 10.344 1.00 61.22 251 PRO A CA 1
ATOM 1948 C C . PRO A 1 251 ? 51.578 31.808 10.708 1.00 61.22 251 PRO A C 1
ATOM 1950 O O . PRO A 1 251 ? 52.494 31.942 9.899 1.00 61.22 251 PRO A O 1
ATOM 1953 N N . SER A 1 252 ? 51.646 32.273 11.955 1.00 53.19 252 SER A N 1
ATOM 1954 C CA . SER A 1 252 ? 52.892 32.698 12.599 1.00 53.19 252 SER A CA 1
ATOM 1955 C C . SER A 1 252 ? 53.058 31.932 13.911 1.00 53.19 252 SER A C 1
ATOM 1957 O O . SER A 1 252 ? 52.304 32.120 14.861 1.00 53.19 252 SER A O 1
ATOM 1959 N N . ALA A 1 253 ? 54.039 31.035 13.925 1.00 52.38 253 ALA A N 1
ATOM 1960 C CA . ALA A 1 253 ? 54.654 30.437 15.113 1.00 52.38 253 ALA A CA 1
ATOM 1961 C C . ALA A 1 253 ? 55.622 31.456 15.780 1.00 52.38 253 ALA A C 1
ATOM 1963 O O . ALA A 1 253 ? 55.792 32.544 15.227 1.00 52.38 253 ALA A O 1
ATOM 1964 N N . PRO A 1 254 ? 56.453 31.093 16.782 1.00 65.75 254 PRO A N 1
ATOM 1965 C CA . PRO A 1 254 ? 56.270 30.305 18.019 1.00 65.75 254 PRO A CA 1
ATOM 1966 C C . PRO A 1 254 ? 56.801 31.062 19.276 1.00 65.75 254 PRO A C 1
ATOM 1968 O O . PRO A 1 254 ? 57.577 31.998 19.134 1.00 65.75 254 PRO A O 1
ATOM 1971 N N . ALA A 1 255 ? 56.468 30.620 20.498 1.00 41.56 255 ALA A N 1
ATOM 1972 C CA . ALA A 1 255 ? 57.289 30.739 21.733 1.00 41.56 255 ALA A CA 1
ATOM 1973 C C . ALA A 1 255 ? 56.506 30.120 22.913 1.00 41.56 255 ALA A C 1
ATOM 1975 O O . ALA A 1 255 ? 55.331 30.434 23.060 1.00 41.56 255 ALA A O 1
ATOM 1976 N N . ALA A 1 256 ? 57.048 29.078 23.567 1.00 46.78 256 ALA A N 1
ATOM 1977 C CA . ALA A 1 256 ? 57.561 29.090 24.957 1.00 46.78 256 ALA A CA 1
ATOM 1978 C C . ALA A 1 256 ? 56.440 29.286 26.013 1.00 46.78 256 ALA A C 1
ATOM 1980 O O . ALA A 1 256 ? 55.626 30.182 25.883 1.00 46.78 256 ALA A O 1
ATOM 1981 N N . GLU A 1 257 ? 56.267 28.509 27.082 1.00 44.09 257 GLU A N 1
ATOM 1982 C CA . GLU A 1 257 ? 57.206 27.801 27.948 1.00 44.09 257 GLU A CA 1
ATOM 1983 C C . GLU A 1 257 ? 56.384 26.882 28.898 1.00 44.09 257 GLU A C 1
ATOM 1985 O O . GLU A 1 257 ? 55.191 27.103 29.102 1.00 44.09 257 GLU A O 1
ATOM 1990 N N . GLN A 1 258 ? 57.032 25.841 29.428 1.00 48.62 258 GLN A N 1
ATOM 1991 C CA . GLN A 1 258 ? 56.614 24.825 30.431 1.00 48.62 258 GLN A CA 1
ATOM 1992 C C . GLN A 1 258 ? 56.169 25.424 31.800 1.00 48.62 258 GLN A C 1
ATOM 1994 O O . GLN A 1 258 ? 56.260 26.646 31.908 1.00 48.62 258 GLN A O 1
ATOM 1999 N N . PRO A 1 259 ? 55.769 24.674 32.877 1.00 56.31 259 PRO A N 1
ATOM 2000 C CA . PRO A 1 259 ? 55.962 23.236 33.238 1.00 56.31 259 PRO A CA 1
ATOM 2001 C C . PRO A 1 259 ? 54.687 22.516 33.775 1.00 56.31 259 PRO A C 1
ATOM 2003 O O . PRO A 1 259 ? 53.681 23.159 34.040 1.00 56.31 259 PRO A O 1
ATOM 2006 N N . ALA A 1 260 ? 54.526 21.183 33.747 1.00 54.97 260 ALA A N 1
ATOM 2007 C CA . ALA A 1 260 ? 55.202 20.061 34.435 1.00 54.97 260 ALA A CA 1
ATOM 2008 C C . ALA A 1 260 ? 54.989 20.002 35.970 1.00 54.97 260 ALA A C 1
ATOM 2010 O O . ALA A 1 260 ? 55.054 21.031 36.627 1.00 54.97 260 ALA A O 1
ATOM 2011 N N . GLU A 1 261 ? 54.802 18.766 36.471 1.00 45.84 261 GLU A N 1
ATOM 2012 C CA . GLU A 1 261 ? 54.511 18.312 37.857 1.00 45.84 261 GLU A CA 1
ATOM 2013 C C . GLU A 1 261 ? 53.011 18.378 38.253 1.00 45.84 261 GLU A C 1
ATOM 2015 O O . GLU A 1 261 ? 52.344 19.374 38.023 1.00 45.84 261 GLU A O 1
ATOM 2020 N N . ASP A 1 262 ? 52.348 17.347 38.796 1.00 41.69 262 ASP A N 1
ATOM 2021 C CA . ASP A 1 262 ? 52.850 16.217 39.576 1.00 41.69 262 ASP A CA 1
ATOM 2022 C C . ASP A 1 262 ? 51.794 15.094 39.777 1.00 41.69 262 ASP A C 1
ATOM 2024 O O . ASP A 1 262 ? 50.591 15.320 39.660 1.00 41.69 262 ASP A O 1
ATOM 2028 N N . ALA A 1 263 ? 52.290 13.918 40.187 1.00 47.31 263 ALA A N 1
ATOM 2029 C CA . ALA A 1 263 ? 51.640 12.898 41.035 1.00 47.31 263 ALA A CA 1
ATOM 2030 C C . ALA A 1 263 ? 50.539 11.930 40.498 1.00 47.31 263 ALA A C 1
ATOM 2032 O O . ALA A 1 263 ? 49.343 12.144 40.653 1.00 47.31 263 ALA A O 1
ATOM 2033 N N . VAL A 1 264 ? 51.003 10.774 39.988 1.00 56.97 264 VAL A N 1
ATOM 2034 C CA . VAL A 1 264 ? 50.964 9.413 40.614 1.00 56.97 264 VAL A CA 1
ATOM 2035 C C . VAL A 1 264 ? 49.609 8.703 40.930 1.00 56.97 264 VAL A C 1
ATOM 2037 O O . VAL A 1 264 ? 48.635 9.333 41.325 1.00 56.97 264 VAL A O 1
ATOM 2040 N N . PRO A 1 265 ? 49.544 7.349 40.786 1.00 70.19 265 PRO A N 1
ATOM 2041 C CA . PRO A 1 265 ? 48.324 6.536 40.690 1.00 70.19 265 PRO A CA 1
ATOM 2042 C C . PRO A 1 265 ? 48.011 5.706 41.954 1.00 70.19 265 PRO A C 1
ATOM 2044 O O . PRO A 1 265 ? 48.891 5.481 42.779 1.00 70.19 265 PRO A O 1
ATOM 2047 N N . SER A 1 266 ? 46.788 5.169 42.069 1.00 46.47 266 SER A N 1
ATOM 2048 C CA . SER A 1 266 ? 46.418 3.949 42.834 1.00 46.47 266 SER A CA 1
ATOM 2049 C C . SER A 1 266 ? 44.918 3.672 42.644 1.00 46.47 266 SER A C 1
ATOM 2051 O O . SER A 1 266 ? 44.099 4.558 42.830 1.00 46.47 266 SER A O 1
ATOM 2053 N N . SER A 1 267 ? 44.538 2.538 42.050 1.00 46.25 267 SER A N 1
ATOM 2054 C CA . SER A 1 267 ? 44.211 1.275 42.738 1.00 46.25 267 SER A CA 1
ATOM 2055 C C . SER A 1 267 ? 42.904 1.332 43.536 1.00 46.25 267 SER A C 1
ATOM 2057 O O . SER A 1 267 ? 42.826 2.072 44.512 1.00 46.25 267 SER A O 1
ATOM 2059 N N . THR A 1 268 ? 41.955 0.440 43.207 1.00 44.03 268 THR A N 1
ATOM 2060 C CA . THR A 1 268 ? 41.369 -0.562 44.135 1.00 44.03 268 THR A CA 1
ATOM 2061 C C . THR A 1 268 ? 39.889 -0.879 43.847 1.00 44.03 268 THR A C 1
ATOM 2063 O O . THR A 1 268 ? 39.047 0.008 43.794 1.00 44.03 268 THR A O 1
ATOM 2066 N N . ALA A 1 269 ? 39.626 -2.192 43.781 1.00 43.47 269 ALA A N 1
ATOM 2067 C CA . ALA A 1 269 ? 38.398 -2.914 44.147 1.00 43.47 269 ALA A CA 1
ATOM 2068 C C . ALA A 1 269 ? 37.198 -2.994 43.175 1.00 43.47 269 ALA A C 1
ATOM 2070 O O . ALA A 1 269 ? 36.342 -2.120 43.103 1.00 43.47 269 ALA A O 1
ATOM 2071 N N . ALA A 1 270 ? 37.070 -4.184 42.570 1.00 46.66 270 ALA A N 1
ATOM 2072 C CA . ALA A 1 270 ? 35.810 -4.944 42.512 1.00 46.66 270 ALA A CA 1
ATOM 2073 C C . ALA A 1 270 ? 35.335 -5.298 43.952 1.00 46.66 270 ALA A C 1
ATOM 2075 O O . ALA A 1 270 ? 36.181 -5.237 44.851 1.00 46.66 270 ALA A O 1
ATOM 2076 N N . PRO A 1 271 ? 34.064 -5.685 44.229 1.00 58.72 271 PRO A N 1
ATOM 2077 C CA . PRO A 1 271 ? 33.545 -7.018 43.852 1.00 58.72 271 PRO A CA 1
ATOM 2078 C C . PRO A 1 271 ? 32.006 -7.048 43.564 1.00 58.72 271 PRO A C 1
ATOM 2080 O O . PRO A 1 271 ? 31.285 -6.097 43.835 1.00 58.72 271 PRO A O 1
ATOM 2083 N N . GLU A 1 272 ? 31.509 -8.003 42.768 1.00 44.78 272 GLU A N 1
ATOM 2084 C CA . GLU A 1 272 ? 30.696 -9.165 43.208 1.00 44.78 272 GLU A CA 1
ATOM 2085 C C . GLU A 1 272 ? 29.251 -8.872 43.667 1.00 44.78 272 GLU A C 1
ATOM 2087 O O . GLU A 1 272 ? 29.032 -8.224 44.683 1.00 44.78 272 GLU A O 1
ATOM 2092 N N . SER A 1 273 ? 28.275 -9.418 42.922 1.00 52.50 273 SER A N 1
ATOM 2093 C CA . SER A 1 273 ? 26.936 -9.910 43.341 1.00 52.50 273 SER A CA 1
ATOM 2094 C C . SER A 1 273 ? 26.183 -10.291 42.049 1.00 52.50 273 SER A C 1
ATOM 2096 O O . SER A 1 273 ? 25.822 -9.414 41.277 1.00 52.50 273 SER A O 1
ATOM 2098 N N . ALA A 1 274 ? 26.066 -11.539 41.586 1.00 47.56 274 ALA A N 1
ATOM 2099 C CA . ALA A 1 274 ? 25.470 -12.730 42.196 1.00 47.56 274 ALA A CA 1
ATOM 2100 C C . ALA A 1 274 ? 24.031 -12.512 42.708 1.00 47.56 274 ALA A C 1
ATOM 2102 O O . ALA A 1 274 ? 23.823 -12.207 43.876 1.00 47.56 274 ALA A O 1
ATOM 2103 N N . SER A 1 275 ? 23.026 -12.754 41.856 1.00 50.78 275 SER A N 1
ATOM 2104 C CA . SER A 1 275 ? 21.944 -13.689 42.210 1.00 50.78 275 SER A CA 1
ATOM 2105 C C . SER A 1 275 ? 21.013 -14.025 41.034 1.00 50.78 275 SER A C 1
ATOM 2107 O O . SER A 1 275 ? 20.539 -13.120 40.346 1.00 50.78 275 SER A O 1
ATOM 2109 N N . PRO A 1 276 ? 20.716 -15.322 40.831 1.00 63.62 276 PRO A N 1
ATOM 2110 C CA . PRO A 1 276 ? 19.655 -15.830 39.972 1.00 63.62 276 PRO A CA 1
ATOM 2111 C C . PRO A 1 276 ? 18.335 -15.911 40.758 1.00 63.62 276 PRO A C 1
ATOM 2113 O O . PRO A 1 276 ? 18.347 -16.127 41.969 1.00 63.62 276 PRO A O 1
ATOM 2116 N N . SER A 1 277 ? 17.188 -15.792 40.087 1.00 49.88 277 SER A N 1
ATOM 2117 C CA . SER A 1 277 ? 15.886 -16.041 40.722 1.00 49.88 277 SER A CA 1
ATOM 2118 C C . SER A 1 277 ? 14.932 -16.799 39.784 1.00 49.88 277 SER A C 1
ATOM 2120 O O . SER A 1 277 ? 15.021 -16.609 38.569 1.00 49.88 277 SER A O 1
ATOM 2122 N N . PRO A 1 278 ? 14.080 -17.705 40.311 1.00 62.16 278 PRO A N 1
ATOM 2123 C CA . PRO A 1 278 ? 13.615 -18.899 39.608 1.00 62.16 278 PRO A CA 1
ATOM 2124 C C . PRO A 1 278 ? 12.105 -18.919 39.301 1.00 62.16 278 PRO A C 1
ATOM 2126 O O . PRO A 1 278 ? 11.303 -18.414 40.078 1.00 62.16 278 PRO A O 1
ATOM 2129 N N . GLY A 1 279 ? 11.728 -19.672 38.259 1.00 46.50 279 GLY A N 1
ATOM 2130 C CA . GLY A 1 279 ? 10.420 -20.338 38.111 1.00 46.50 279 GLY A CA 1
ATOM 2131 C C . GLY A 1 279 ? 9.210 -19.455 37.768 1.00 46.50 279 GLY A C 1
ATOM 2132 O O . GLY A 1 279 ? 9.089 -18.324 38.225 1.00 46.50 279 GLY A O 1
ATOM 2133 N N . PRO A 1 280 ? 8.239 -20.013 37.025 1.00 62.12 280 PRO A N 1
ATOM 2134 C CA . PRO A 1 280 ? 7.112 -20.571 37.769 1.00 62.12 280 PRO A CA 1
ATOM 2135 C C . PRO A 1 280 ? 6.723 -22.004 37.390 1.00 62.12 280 PRO A C 1
ATOM 2137 O O . PRO A 1 280 ? 7.072 -22.552 36.348 1.00 62.12 280 PRO A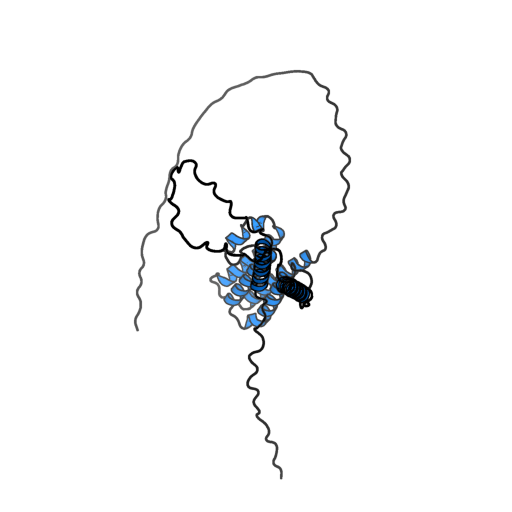 O 1
ATOM 2140 N N . LYS A 1 281 ? 6.021 -22.584 38.362 1.00 54.31 281 LYS A N 1
ATOM 2141 C CA . LYS A 1 281 ? 5.599 -23.968 38.530 1.00 54.31 281 LYS A CA 1
ATOM 2142 C C . LYS A 1 281 ? 4.371 -24.318 37.682 1.00 54.31 281 LYS A C 1
ATOM 2144 O O . LYS A 1 281 ? 3.600 -23.458 37.276 1.00 54.31 281 LYS A O 1
ATOM 2149 N N . SER A 1 282 ? 4.251 -25.626 37.514 1.00 57.25 282 SER A N 1
ATOM 2150 C CA . SER A 1 282 ? 3.188 -26.487 37.009 1.00 57.25 282 SER A CA 1
ATOM 2151 C C . SER A 1 282 ? 1.723 -26.093 37.257 1.00 57.25 282 SER A C 1
ATOM 2153 O O . SER A 1 282 ? 1.393 -25.410 38.220 1.00 57.25 282 SER A O 1
ATOM 2155 N N . GLU A 1 283 ? 0.875 -26.755 36.457 1.00 47.22 283 GLU A N 1
ATOM 2156 C CA . GLU A 1 283 ? -0.457 -27.285 36.802 1.00 47.22 283 GLU A CA 1
ATOM 2157 C C . GLU A 1 283 ? -1.634 -26.310 36.947 1.00 47.22 283 GLU A C 1
ATOM 2159 O O . GLU A 1 283 ? -1.765 -25.593 37.931 1.00 47.22 283 GLU A O 1
ATOM 2164 N N . THR A 1 284 ? -2.620 -26.444 36.052 1.00 65.00 284 THR A N 1
ATOM 2165 C CA . THR A 1 284 ? -3.963 -26.914 36.451 1.00 65.00 284 THR A CA 1
ATOM 2166 C C . THR A 1 284 ? -4.731 -27.406 35.223 1.00 65.00 284 THR A C 1
ATOM 2168 O O . THR A 1 284 ? -5.167 -26.645 34.364 1.00 65.00 284 THR A O 1
ATOM 2171 N N . LEU A 1 285 ? -4.884 -28.725 35.185 1.00 64.56 285 LEU A N 1
ATOM 2172 C CA . LEU A 1 285 ? -5.807 -29.501 34.372 1.00 64.56 285 LEU A CA 1
ATOM 2173 C C . LEU A 1 285 ? -7.238 -29.264 34.904 1.00 64.56 285 LEU A C 1
ATOM 2175 O O . LEU A 1 285 ? -7.471 -29.441 36.101 1.00 64.56 285 LEU A O 1
ATOM 2179 N N . ARG A 1 286 ? -8.210 -28.901 34.056 1.00 58.62 286 ARG A N 1
ATOM 2180 C CA . ARG A 1 286 ? -9.646 -28.998 34.391 1.00 58.62 286 ARG A CA 1
ATOM 2181 C C . ARG A 1 286 ? -10.430 -29.688 33.263 1.00 58.62 286 ARG A C 1
ATOM 2183 O O . ARG A 1 286 ? -10.189 -29.361 32.102 1.00 58.62 286 ARG A O 1
ATOM 2190 N N . PRO A 1 287 ? -11.329 -30.636 33.591 1.00 73.56 287 PRO A N 1
ATOM 2191 C CA . PRO A 1 287 ? -12.039 -31.470 32.623 1.00 73.56 287 PRO A CA 1
ATOM 2192 C C . PRO A 1 287 ? -13.357 -30.854 32.120 1.00 73.56 287 PRO A C 1
ATOM 2194 O O . PRO A 1 287 ? -13.931 -29.968 32.755 1.00 73.56 287 PRO A O 1
ATOM 2197 N N . LEU A 1 288 ? -13.824 -31.393 30.986 1.00 60.09 288 LEU A N 1
ATOM 2198 C CA . LEU A 1 288 ? -15.160 -31.226 30.400 1.00 60.09 288 LEU A CA 1
ATOM 2199 C C . LEU A 1 288 ? -16.291 -31.552 31.394 1.00 60.09 288 LEU A C 1
ATOM 2201 O O . LEU A 1 288 ? -16.171 -32.523 32.144 1.00 60.09 288 LEU A O 1
ATOM 2205 N N . PRO A 1 289 ? -17.451 -30.893 31.262 1.00 68.19 289 PRO A N 1
ATOM 2206 C CA . PRO A 1 289 ? -18.742 -31.507 31.523 1.00 68.19 289 PRO A CA 1
ATOM 2207 C C . PRO A 1 289 ? -19.390 -32.004 30.218 1.00 68.19 289 PRO A C 1
ATOM 2209 O O . PRO A 1 289 ? -19.614 -31.247 29.276 1.00 68.19 289 PRO A O 1
ATOM 2212 N N . THR A 1 290 ? -19.673 -33.303 30.191 1.00 71.50 290 THR A N 1
ATOM 2213 C CA . THR A 1 290 ? -20.775 -33.928 29.450 1.00 71.50 290 THR A CA 1
ATOM 2214 C C . THR A 1 290 ? -22.106 -33.512 30.066 1.00 71.50 290 THR A C 1
ATOM 2216 O O . THR A 1 290 ? -22.282 -33.734 31.263 1.00 71.50 290 THR A O 1
ATOM 2219 N N . GLU A 1 291 ? -23.029 -33.017 29.246 1.00 65.50 291 GLU A N 1
ATOM 2220 C CA . GLU A 1 291 ? -24.442 -33.428 29.217 1.00 65.50 291 GLU A CA 1
ATOM 2221 C C . GLU A 1 291 ? -24.945 -33.375 27.771 1.00 65.50 291 GLU A C 1
ATOM 2223 O O . GLU A 1 291 ? -24.547 -32.434 27.044 1.00 65.50 291 GLU A O 1
#

Nearest PDB structures (foldseek):
  2lk4-assembly1_A  TM=5.730E-01  e=2.334E-01  Homo sapiens
  1k40-assembly1_A  TM=4.795E-01  e=5.291E-01  Mus musculus
  3u3f-assembly2_B  TM=4.271E-01  e=1.263E+00  Homo sapiens
  3u3f-assembly3_C  TM=3.608E-01  e=6.169E-01  Homo sapiens
  1qvx-assembly1_A  TM=2.903E-01  e=2.333E+00  Gallus gallus

pLDDT: mean 71.21, std 16.92, range [39.88, 94.69]

Mean predicted aligned error: 21.79 Å

Foldseek 3Di:
DDDDDDDDDDDPPDDPDDDDDDPPPPVVVVVVVVVVVVVVVVVVVVPPPPPPPPPDDDDPDDDDDDDDDPDPPPPDPPDPPPPCPDVVVVVVVVVVVVVVVVVVVCVVPVPPPDPDDDLQCVLLVVLLVQLVVLLVCLVVDDLQVLLVSLQVSVQSSCCSNQVQNSVVDDLVCRLPDPSCVVVVVLSVLVNVLNVLSCCSNPPPDDDDSVSSNVSSVSSSVSSVVVVVVVPDDPPPPPCPDDDPDDDDDDDDDDDDDDDDDDDDDDDDDDDDDDDDDDDDDDDDDDDDDDD

Secondary structure (DSSP, 8-state):
------------------S------THHHHHHHHHHHHHHHHHHHHHS---PPPPPPPPS------------------PPPTT---HHHHHHHHHHHHHHHHHHHHHHHS--TT--S-TTTHHHHHHHHHHHHHHTTGGGS-HHHHHHHHHHHHHHHHHHHH---GGGS-HHHHHTSHHHHTTHHHHHHHHHHHHHHHHHHH-SSPPPHHHHHHHHHHHHHHHHHHHHHHHS--------PPPPPPPPPPP-----------------------------------PPPP-

Sequence (291 aa):
MMVSSVGEMEHQETHDANGSRNAPTPWGRVLVQRALALAMILLCWLMTPAALPAQIPPPPGTPTQSVPLPHPDIASPDFPSRMFTPWWLVVSGIVVGLLLVAALVWFALLPKRHRPPSLRNAPLKTAIESLEALRTRVHEMSPSEVAHDVSLIIRMYLQQSYAVPAPYRTTEELYHSAALDTRVPLKNRFEPVSVFYDQVEFAPRPRTVADSEALVETALEALREEQKLMAQPAFVIPTSGPPPLPPMPSPSAPAAEQPAEDAVPSSTAAPESASPSPGPKSETLRPLPTE